Protein AF-0000000086004506 (afdb_homodimer)

Radius of gyration: 17.53 Å; Cα contacts (8 Å, |Δi|>4): 411; chains: 2; bounding box: 42×52×40 Å

Sequence (220 aa):
MAKEQFPGNDVVDIIKIVINETFEEVQDGSELETLAEQWTSTIEEKVLWNLSKLNKPFKYIVTCAVVQKNGACFYTAASFFWDNYTDGCCTIRWENSFMYCVVTVFGLTIMAKEQFPGNDVVDIIKIVINETFEEVQDGSELETLAEQWTSTIEEKVLWNLSKLNKPFKYIVTCAVVQKNGACFYTAASFFWDNYTDGCCTIRWENSFMYCVVTVFGLTI

Solvent-accessible surface area (backbone atoms only — not comparable to full-atom values): 12025 Å² total; per-residue (Å²): 128,81,76,68,64,53,60,57,67,62,50,52,52,46,47,52,53,44,50,53,56,55,59,69,67,60,67,85,67,80,54,55,58,64,45,37,47,49,49,22,51,50,42,19,47,52,40,46,53,57,56,64,68,65,72,61,77,50,32,38,37,24,37,19,36,28,33,45,64,65,86,54,50,75,34,74,36,70,39,72,51,70,56,79,80,34,31,40,69,47,74,48,81,47,72,64,95,55,36,40,32,41,39,37,40,39,34,37,61,107,127,80,78,68,63,54,60,55,68,62,50,52,51,47,49,52,54,45,51,52,57,57,58,68,67,60,61,92,61,84,52,58,59,63,46,38,48,50,49,20,49,50,42,19,48,54,41,48,52,57,56,65,68,64,72,60,78,50,32,38,38,24,37,18,36,28,31,45,64,65,86,52,50,73,34,72,36,70,39,71,50,72,55,80,81,34,31,39,68,49,74,49,79,46,73,64,94,56,35,40,33,41,38,37,40,39,34,36,60,107

pLDDT: mean 91.51, std 11.87, range [48.28, 98.94]

Organism: Nephila pilipes (NCBI:txid299642)

Secondary structure (DSSP, 8-state):
---PPP-HHHHHHHHHHHHHHHHH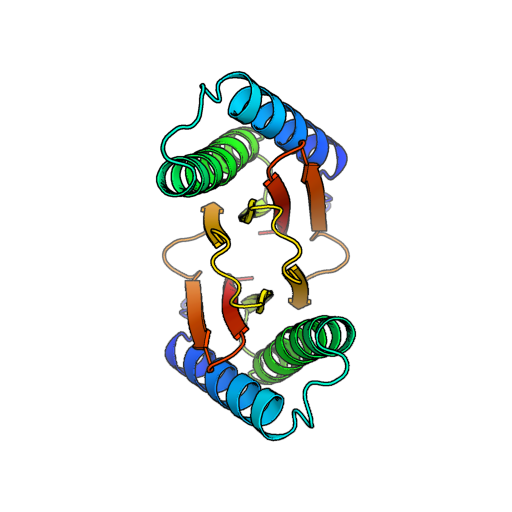H---GGGHHHHHHHHHHHHHHHHHHHHHHT--SEEEEEEEEEEE-SS--EEEEEEEES-TTT-EEEEEEEE-SSEEEEEEEEEEE-/---PPP-HHHHHHHHHHHHHHHHHS----S-HHHHHHHHHHHHHHHHHHHHHHT--SEEEEEEEEEEE-SS--EEEEEEEES-TTT-EEEEEEEE-SSEEEEEEEEEEE-

InterPro domains:
  IPR005334 Dynein light chain Tctex-1-like [PF03645] (11-106)
  IPR005334 Dynein light chain Tctex-1-like [PTHR21255] (4-108)
  IPR038586 Tctex-1-like superfamily [G3DSA:3.30.1140.40] (8-110)

Structure (mmCIF, N/CA/C/O backbone):
data_AF-0000000086004506-model_v1
#
loop_
_entity.id
_entity.type
_entity.pdbx_description
1 polymer 'Dynein light chain Tctex-type 1'
#
loop_
_atom_site.group_PDB
_atom_site.id
_atom_site.type_symbol
_atom_site.label_atom_id
_atom_site.label_alt_id
_atom_site.label_comp_id
_atom_site.label_asym_id
_atom_site.label_entity_id
_atom_site.label_seq_id
_atom_site.pdbx_PDB_ins_code
_atom_site.Cartn_x
_atom_site.Cartn_y
_atom_site.Cartn_z
_atom_site.occupancy
_atom_site.B_iso_or_equiv
_atom_site.auth_seq_id
_atom_site.auth_comp_id
_atom_site.auth_asym_id
_atom_site.auth_atom_id
_atom_site.pdbx_PDB_model_num
ATOM 1 N N . MET A 1 1 ? 6.023 29.188 6.871 1 48.28 1 MET A N 1
ATOM 2 C CA . MET A 1 1 ? 7.27 28.625 6.359 1 48.28 1 MET A CA 1
ATOM 3 C C . MET A 1 1 ? 6.996 27.656 5.215 1 48.28 1 MET A C 1
ATOM 5 O O . MET A 1 1 ? 5.91 27.078 5.133 1 48.28 1 MET A O 1
ATOM 9 N N . ALA A 1 2 ? 7.699 27.656 4.195 1 56.66 2 ALA A N 1
ATOM 10 C CA . ALA A 1 2 ? 7.395 27.016 2.92 1 56.66 2 ALA A CA 1
ATOM 11 C C . ALA A 1 2 ? 7.211 25.5 3.092 1 56.66 2 ALA A C 1
ATOM 13 O O . ALA A 1 2 ? 7.984 24.859 3.803 1 56.66 2 ALA A O 1
ATOM 14 N N . LYS A 1 3 ? 6.16 25.016 2.949 1 78.69 3 LYS A N 1
ATOM 15 C CA . LYS A 1 3 ? 5.895 23.578 3.117 1 78.69 3 LYS A CA 1
ATOM 16 C C . LYS A 1 3 ? 6.934 22.734 2.385 1 78.69 3 LYS A C 1
ATOM 18 O O . LYS A 1 3 ? 7.25 23 1.225 1 78.69 3 LYS A O 1
ATOM 23 N N . GLU A 1 4 ? 7.777 22.047 3.086 1 87.94 4 GLU A N 1
ATOM 24 C CA . GLU A 1 4 ? 8.828 21.188 2.549 1 87.94 4 GLU A CA 1
ATOM 25 C C . GLU A 1 4 ? 8.273 20.234 1.489 1 87.94 4 GLU A C 1
ATOM 27 O O . GLU A 1 4 ? 7.184 19.688 1.647 1 87.94 4 GLU A O 1
ATOM 32 N N . GLN A 1 5 ? 9.016 20.141 0.392 1 93.94 5 GLN A N 1
ATOM 33 C CA . GLN A 1 5 ? 8.633 19.219 -0.679 1 93.94 5 GLN A CA 1
ATOM 34 C C . GLN A 1 5 ? 9.023 17.781 -0.346 1 93.94 5 GLN A C 1
ATOM 36 O O . GLN A 1 5 ? 10.078 17.547 0.252 1 93.94 5 GLN A O 1
ATOM 41 N N . PHE A 1 6 ? 8.219 16.828 -0.847 1 97.56 6 PHE A N 1
ATOM 42 C CA . PHE A 1 6 ? 8.516 15.414 -0.674 1 97.56 6 PHE A CA 1
ATOM 43 C C . PHE A 1 6 ? 9.898 15.078 -1.225 1 97.56 6 PHE A C 1
ATOM 45 O O . PHE A 1 6 ? 10.211 15.422 -2.367 1 97.56 6 PHE A O 1
ATOM 52 N N . PRO A 1 7 ? 10.758 14.461 -0.427 1 97.12 7 PRO A N 1
ATOM 53 C CA . PRO A 1 7 ? 12.141 14.18 -0.841 1 97.12 7 PRO A CA 1
ATOM 54 C C . PRO A 1 7 ? 12.258 12.906 -1.673 1 97.12 7 PRO A C 1
ATOM 56 O O . PRO A 1 7 ? 12.891 11.945 -1.237 1 97.12 7 PRO A O 1
ATOM 59 N N . GLY A 1 8 ? 11.812 12.914 -2.875 1 98.06 8 GLY A N 1
ATOM 60 C CA . GLY A 1 8 ? 11.719 11.742 -3.734 1 98.06 8 GLY A CA 1
ATOM 61 C C . GLY A 1 8 ? 13.055 11.062 -3.965 1 98.06 8 GLY A C 1
ATOM 62 O O . GLY A 1 8 ? 13.148 9.828 -3.934 1 98.06 8 GLY A O 1
ATOM 63 N N . ASN A 1 9 ? 14.094 11.828 -4.156 1 98.12 9 ASN A N 1
ATOM 64 C CA . ASN A 1 9 ? 15.406 11.242 -4.43 1 98.12 9 ASN A CA 1
ATOM 65 C C . ASN A 1 9 ? 15.953 10.5 -3.217 1 98.12 9 ASN A C 1
ATOM 67 O O . ASN A 1 9 ? 16.516 9.406 -3.355 1 98.12 9 ASN A O 1
ATOM 71 N N . ASP A 1 10 ? 15.852 11.117 -2.064 1 98.5 10 ASP A N 1
ATOM 72 C CA . ASP A 1 10 ? 16.281 10.438 -0.842 1 98.5 10 ASP A CA 1
ATOM 73 C C . ASP A 1 10 ? 15.492 9.148 -0.628 1 98.5 10 ASP A C 1
ATOM 75 O O . ASP A 1 10 ? 16.062 8.125 -0.244 1 98.5 10 ASP A O 1
ATOM 79 N N . VAL A 1 11 ? 14.234 9.211 -0.885 1 98.75 11 VAL A N 1
ATOM 80 C CA . VAL A 1 11 ? 13.359 8.062 -0.689 1 98.75 11 VAL A CA 1
ATOM 81 C C . VAL A 1 11 ? 13.773 6.926 -1.621 1 98.75 11 VAL A C 1
ATOM 83 O O . VAL A 1 11 ? 13.914 5.777 -1.189 1 98.75 11 VAL A O 1
ATOM 86 N N . VAL A 1 12 ? 14.023 7.25 -2.811 1 98.75 12 VAL A N 1
ATOM 87 C CA . VAL A 1 12 ? 14.43 6.277 -3.822 1 98.75 12 VAL A CA 1
ATOM 88 C C . VAL A 1 12 ? 15.734 5.605 -3.402 1 98.75 12 VAL A C 1
ATOM 90 O O . VAL A 1 12 ? 15.852 4.383 -3.463 1 98.75 12 VAL A O 1
ATOM 93 N N . ASP A 1 13 ? 16.656 6.367 -2.949 1 98.81 13 ASP A N 1
ATOM 94 C CA . ASP A 1 13 ? 17.938 5.84 -2.525 1 98.81 13 ASP A CA 1
ATOM 95 C C . ASP A 1 13 ? 17.797 4.898 -1.332 1 98.81 13 ASP A C 1
ATOM 97 O O . ASP A 1 13 ? 18.406 3.828 -1.295 1 98.81 13 ASP A O 1
ATOM 101 N N . ILE A 1 14 ? 17.031 5.281 -0.422 1 98.81 14 ILE A N 1
ATOM 102 C CA . ILE A 1 14 ? 16.797 4.48 0.772 1 98.81 14 ILE A CA 1
ATOM 103 C C . ILE A 1 14 ? 16.172 3.139 0.379 1 98.81 14 ILE A C 1
ATOM 105 O O . ILE A 1 14 ? 16.625 2.084 0.833 1 98.81 14 ILE A O 1
ATOM 109 N N . ILE A 1 15 ? 15.125 3.129 -0.471 1 98.81 15 ILE A N 1
ATOM 110 C CA . ILE A 1 15 ? 14.453 1.9 -0.884 1 98.81 15 ILE A CA 1
ATOM 111 C C . ILE A 1 15 ? 15.461 0.971 -1.563 1 98.81 15 ILE A C 1
ATOM 113 O O . ILE A 1 15 ? 15.523 -0.219 -1.247 1 98.81 15 ILE A O 1
ATOM 117 N N . LYS A 1 16 ? 16.219 1.513 -2.412 1 98.19 16 LYS A N 1
ATOM 118 C CA . LYS A 1 16 ? 17.172 0.71 -3.182 1 98.19 16 LYS A CA 1
ATOM 119 C C . LYS A 1 16 ? 18.219 0.073 -2.273 1 98.19 16 LYS A C 1
ATOM 121 O O . LYS A 1 16 ? 18.531 -1.107 -2.424 1 98.19 16 LYS A O 1
ATOM 126 N N . ILE A 1 17 ? 18.781 0.846 -1.393 1 98.06 17 ILE A N 1
ATOM 127 C CA . ILE A 1 17 ? 19.781 0.338 -0.465 1 98.06 17 ILE A CA 1
ATOM 128 C C . ILE A 1 17 ? 19.203 -0.811 0.352 1 98.06 17 ILE A C 1
ATOM 130 O O . ILE A 1 17 ? 19.812 -1.872 0.475 1 98.06 17 ILE A O 1
ATOM 134 N N . VAL A 1 18 ? 18.031 -0.66 0.902 1 98.06 18 VAL A N 1
ATOM 135 C CA . VAL A 1 18 ? 17.406 -1.64 1.783 1 98.06 18 VAL A CA 1
ATOM 136 C C . VAL A 1 18 ? 17.094 -2.912 1.002 1 98.06 18 VAL A C 1
ATOM 138 O O . VAL A 1 18 ? 17.344 -4.02 1.481 1 98.06 18 VAL A O 1
ATOM 141 N N . ILE A 1 19 ? 16.516 -2.791 -0.196 1 96.62 19 ILE A N 1
ATOM 142 C CA . ILE A 1 19 ? 16.172 -3.945 -1.021 1 96.62 19 ILE A CA 1
ATOM 143 C C . ILE A 1 19 ? 17.422 -4.75 -1.332 1 96.62 19 ILE A C 1
ATOM 145 O O . ILE A 1 19 ? 17.438 -5.973 -1.188 1 96.62 19 ILE A O 1
ATOM 149 N N . ASN A 1 20 ? 18.484 -4.031 -1.752 1 94.44 20 ASN A N 1
ATOM 150 C CA . ASN A 1 20 ? 19.734 -4.695 -2.092 1 94.44 20 ASN A CA 1
ATOM 151 C C . ASN A 1 20 ? 20.312 -5.434 -0.892 1 94.44 20 ASN A C 1
ATOM 153 O O . ASN A 1 20 ? 20.75 -6.582 -1.015 1 94.44 20 ASN A O 1
ATOM 157 N N . GLU A 1 21 ? 20.328 -4.801 0.2 1 94.56 21 GLU A N 1
ATOM 158 C CA . GLU A 1 21 ? 20.844 -5.43 1.412 1 94.56 21 GLU A CA 1
ATOM 159 C C . GLU A 1 21 ? 20.016 -6.645 1.803 1 94.56 21 GLU A C 1
ATOM 161 O O . GLU A 1 21 ? 20.547 -7.656 2.254 1 94.56 21 GLU A O 1
ATOM 166 N N . THR A 1 22 ? 18.672 -6.555 1.716 1 92.75 22 THR A N 1
ATOM 167 C CA . THR A 1 22 ? 17.766 -7.613 2.127 1 92.75 22 THR A CA 1
ATOM 168 C C . THR A 1 22 ? 17.922 -8.844 1.245 1 92.75 22 THR A C 1
ATOM 170 O O . THR A 1 22 ? 17.969 -9.977 1.744 1 92.75 22 THR A O 1
ATOM 173 N N . PHE A 1 23 ? 18.047 -8.727 -0.048 1 86.88 23 PHE A N 1
ATOM 174 C CA . PHE A 1 23 ? 18.078 -9.859 -0.964 1 86.88 23 PHE A CA 1
ATOM 175 C C . PHE A 1 23 ? 19.5 -10.391 -1.115 1 86.88 23 PHE A C 1
ATOM 177 O O . PHE A 1 23 ? 19.688 -11.523 -1.56 1 86.88 23 PHE A O 1
ATOM 184 N N . GLU A 1 24 ? 20.516 -9.602 -0.805 1 81.81 24 GLU A N 1
ATOM 185 C CA . GLU A 1 24 ? 21.875 -10.117 -0.735 1 81.81 24 GLU A CA 1
ATOM 186 C C . GLU A 1 24 ? 22.031 -11.125 0.402 1 81.81 24 GLU A C 1
ATOM 188 O O . GLU A 1 24 ? 22.844 -12.039 0.32 1 81.81 24 GLU A O 1
ATOM 193 N N . GLU A 1 25 ? 21.344 -10.867 1.471 1 70.69 25 GLU A N 1
ATOM 194 C CA . GLU A 1 25 ? 21.391 -11.758 2.625 1 70.69 25 GLU A CA 1
ATOM 195 C C . GLU A 1 25 ? 20.641 -13.055 2.344 1 70.69 25 GLU A C 1
ATOM 197 O O . GLU A 1 25 ? 20.859 -14.07 3.01 1 70.69 25 GLU A O 1
ATOM 202 N N . VAL A 1 26 ? 19.688 -13.094 1.478 1 59.72 26 VAL A N 1
ATOM 203 C CA . VAL A 1 26 ? 18.703 -14.156 1.284 1 59.72 26 VAL A CA 1
ATOM 204 C C . VAL A 1 26 ? 19.391 -15.375 0.668 1 59.72 26 VAL A C 1
ATOM 206 O O . VAL A 1 26 ? 20.062 -15.266 -0.355 1 59.72 26 VAL A O 1
ATOM 209 N N . GLN A 1 27 ? 19.484 -16.391 1.568 1 57.19 27 GLN A N 1
ATOM 210 C CA . GLN A 1 27 ? 20.016 -17.75 1.549 1 57.19 27 GLN A CA 1
ATOM 211 C C . GLN A 1 27 ? 19.25 -18.625 0.566 1 57.19 27 GLN A C 1
ATOM 213 O O . GLN A 1 27 ? 18.156 -18.25 0.119 1 57.19 27 GLN A O 1
ATOM 218 N N . ASP A 1 28 ? 19.688 -19.859 0.45 1 52.66 28 ASP A N 1
ATOM 219 C CA . ASP A 1 28 ? 19.172 -21.031 -0.257 1 52.66 28 ASP A CA 1
ATOM 220 C C . ASP A 1 28 ? 17.656 -21.172 -0.052 1 52.66 28 ASP A C 1
ATOM 222 O O . ASP A 1 28 ? 17.156 -20.953 1.05 1 52.66 28 ASP A O 1
ATOM 226 N N . GLY A 1 29 ? 16.906 -20.734 -1.026 1 51.84 29 GLY A N 1
ATOM 227 C CA . GLY A 1 29 ? 15.484 -20.734 -1.294 1 51.84 29 GLY A CA 1
ATOM 228 C C . GLY A 1 29 ? 14.75 -21.875 -0.628 1 51.84 29 GLY A C 1
ATOM 229 O O . GLY A 1 29 ? 13.68 -22.297 -1.089 1 51.84 29 GLY A O 1
ATOM 230 N N . SER A 1 30 ? 15.211 -22.641 0.169 1 53.34 30 SER A N 1
ATOM 231 C CA . SER A 1 30 ? 14.422 -23.844 0.43 1 53.34 30 SER A CA 1
ATOM 232 C C . SER A 1 30 ? 13.078 -23.484 1.066 1 53.34 30 SER A C 1
ATOM 234 O O . SER A 1 30 ? 12.102 -24.219 0.915 1 53.34 30 SER A O 1
ATOM 236 N N . GLU A 1 31 ? 12.898 -22.391 1.763 1 64.75 31 GLU A N 1
ATOM 237 C CA . GLU A 1 31 ? 11.562 -22.109 2.279 1 64.75 31 GLU A CA 1
ATOM 238 C C . GLU A 1 31 ? 11.055 -20.75 1.809 1 64.75 31 GLU A C 1
ATOM 240 O O . GLU A 1 31 ? 10.992 -19.797 2.592 1 64.75 31 GLU A O 1
ATOM 245 N N . LEU A 1 32 ? 10.562 -20.75 0.544 1 66.19 32 LEU A N 1
ATOM 246 C CA . LEU A 1 32 ? 10.258 -19.547 -0.218 1 66.19 32 LEU A CA 1
ATOM 247 C C . LEU A 1 32 ? 9.172 -18.734 0.472 1 66.19 32 LEU A C 1
ATOM 249 O O . LEU A 1 32 ? 9.242 -17.5 0.512 1 66.19 32 LEU A O 1
ATOM 253 N N . GLU A 1 33 ? 8.242 -19.469 1.119 1 71.25 33 GLU A N 1
ATOM 254 C CA . GLU A 1 33 ? 7.133 -18.766 1.756 1 71.25 33 GLU A CA 1
ATOM 255 C C . GLU A 1 33 ? 7.613 -17.969 2.965 1 71.25 33 GLU A C 1
ATOM 257 O O . GLU A 1 33 ? 7.289 -16.781 3.102 1 71.25 33 GLU A O 1
ATOM 262 N N . THR A 1 34 ? 8.297 -18.672 3.762 1 80.44 34 THR A N 1
ATOM 263 C CA . THR A 1 34 ? 8.805 -18.031 4.969 1 80.44 34 THR A CA 1
ATOM 264 C C . THR A 1 34 ? 9.758 -16.891 4.613 1 80.44 34 THR A C 1
ATOM 266 O O . THR A 1 34 ? 9.75 -15.844 5.258 1 80.44 34 THR A O 1
ATOM 269 N N . LEU A 1 35 ? 10.391 -17.062 3.539 1 84.94 35 LEU A N 1
ATOM 270 C CA . LEU A 1 35 ? 11.352 -16.047 3.117 1 84.94 35 LEU A CA 1
ATOM 271 C C . LEU A 1 35 ? 10.633 -14.82 2.578 1 84.94 35 LEU A C 1
ATOM 273 O O . LEU A 1 35 ? 11.016 -13.688 2.893 1 84.94 35 LEU A O 1
ATOM 277 N N . ALA A 1 36 ? 9.625 -15.07 1.834 1 87.81 36 ALA A N 1
ATOM 278 C CA . ALA A 1 36 ? 8.867 -13.961 1.268 1 87.81 36 ALA A CA 1
ATOM 279 C C . ALA A 1 36 ? 8.281 -13.078 2.367 1 87.81 36 ALA A C 1
ATOM 281 O O . ALA A 1 36 ? 8.328 -11.852 2.275 1 87.81 36 ALA A O 1
ATOM 282 N N . GLU A 1 37 ? 7.793 -13.719 3.369 1 92 37 GLU A N 1
ATOM 283 C CA . GLU A 1 37 ? 7.242 -12.984 4.504 1 92 37 GLU A CA 1
ATOM 284 C C . GLU A 1 37 ? 8.328 -12.188 5.227 1 92 37 GLU A C 1
ATOM 286 O O . GLU A 1 37 ? 8.125 -11.016 5.555 1 92 37 GLU A O 1
ATOM 291 N N . GLN A 1 38 ? 9.391 -12.82 5.457 1 91.25 38 GLN A N 1
ATOM 292 C CA . GLN A 1 38 ? 10.492 -12.172 6.152 1 91.25 38 GLN A CA 1
ATOM 293 C C . GLN A 1 38 ? 11.031 -10.992 5.344 1 91.25 38 GLN A C 1
ATOM 295 O O . GLN A 1 38 ? 11.305 -9.922 5.902 1 91.25 38 GLN A O 1
ATOM 300 N N . TRP A 1 39 ? 11.148 -11.195 4.043 1 93.19 39 TRP A N 1
ATOM 301 C CA . TRP A 1 39 ? 11.648 -10.125 3.188 1 93.19 39 TRP A CA 1
ATOM 302 C C . TRP A 1 39 ? 10.719 -8.914 3.227 1 93.19 39 TRP A C 1
ATOM 304 O O . TRP A 1 39 ? 11.172 -7.777 3.375 1 93.19 39 TRP A O 1
ATOM 314 N N . THR A 1 40 ? 9.445 -9.219 3.107 1 95.94 40 THR A N 1
ATOM 315 C CA . THR A 1 40 ? 8.461 -8.148 3.08 1 95.94 40 THR A CA 1
ATOM 316 C C . THR A 1 40 ? 8.5 -7.344 4.375 1 95.94 40 THR A C 1
ATOM 318 O O . THR A 1 40 ? 8.562 -6.113 4.348 1 95.94 40 THR A O 1
ATOM 321 N N . SER A 1 41 ? 8.539 -8 5.488 1 96.38 41 SER A N 1
ATOM 322 C CA . SER A 1 41 ? 8.562 -7.336 6.785 1 96.38 41 SER A CA 1
ATOM 323 C C . SER A 1 41 ? 9.859 -6.559 6.984 1 96.38 41 SER A C 1
ATOM 325 O O . SER A 1 41 ? 9.836 -5.414 7.445 1 96.38 41 SER A O 1
ATOM 327 N N . THR A 1 42 ? 10.945 -7.156 6.633 1 96.44 42 THR A N 1
ATOM 328 C CA . THR A 1 42 ? 12.25 -6.52 6.785 1 96.44 42 THR A CA 1
ATOM 329 C C . THR A 1 42 ? 12.336 -5.25 5.941 1 96.44 42 THR A C 1
ATOM 331 O O . THR A 1 42 ? 12.766 -4.203 6.43 1 96.44 42 THR A O 1
ATOM 334 N N . ILE A 1 43 ? 11.859 -5.336 4.762 1 97.75 43 ILE A N 1
ATOM 335 C CA . ILE A 1 43 ? 11.984 -4.223 3.828 1 97.75 43 ILE A CA 1
ATOM 336 C C . ILE A 1 43 ? 11.148 -3.043 4.32 1 97.75 43 ILE A C 1
ATOM 338 O O . ILE A 1 43 ? 11.656 -1.929 4.465 1 97.75 43 ILE A O 1
ATOM 342 N N . GLU A 1 44 ? 9.852 -3.252 4.559 1 98.69 44 GLU A N 1
ATOM 343 C CA . GLU A 1 44 ? 9.008 -2.123 4.938 1 98.69 44 GLU A CA 1
ATOM 344 C C . GLU A 1 44 ? 9.492 -1.491 6.242 1 98.69 44 GLU A C 1
ATOM 346 O O . GLU A 1 44 ? 9.469 -0.267 6.387 1 98.69 44 GLU A O 1
ATOM 351 N N . GLU A 1 45 ? 9.984 -2.32 7.16 1 98.5 45 GLU A N 1
ATOM 352 C CA . GLU A 1 45 ? 10.43 -1.812 8.453 1 98.5 45 GLU A CA 1
ATOM 353 C C . GLU A 1 45 ? 11.719 -1.005 8.32 1 98.5 45 GLU A C 1
ATOM 355 O O . GLU A 1 45 ? 11.836 0.081 8.891 1 98.5 45 GLU A O 1
ATOM 360 N N . LYS A 1 46 ? 12.695 -1.518 7.621 1 98.56 46 LYS A N 1
ATOM 361 C CA . LYS A 1 46 ? 13.977 -0.839 7.48 1 98.56 46 LYS A CA 1
ATOM 362 C C . LYS A 1 46 ? 13.836 0.446 6.668 1 98.56 46 LYS A C 1
ATOM 364 O O . LYS A 1 46 ? 14.492 1.446 6.961 1 98.56 46 LYS A O 1
ATOM 369 N N . VAL A 1 47 ? 13 0.399 5.617 1 98.81 47 VAL A N 1
ATOM 370 C CA . VAL A 1 47 ? 12.75 1.616 4.848 1 98.81 47 VAL A CA 1
ATOM 371 C C . VAL A 1 47 ? 12.125 2.676 5.75 1 98.81 47 VAL A C 1
ATOM 373 O O . VAL A 1 47 ? 12.57 3.824 5.773 1 98.81 47 VAL A O 1
ATOM 376 N N . LEU A 1 48 ? 11.141 2.246 6.516 1 98.88 48 LEU A N 1
ATOM 377 C CA . LEU A 1 48 ? 10.477 3.189 7.406 1 98.88 48 LEU A CA 1
ATOM 378 C C . LEU A 1 48 ? 11.453 3.754 8.438 1 98.88 48 LEU A C 1
ATOM 380 O O . LEU A 1 48 ? 11.422 4.949 8.734 1 98.88 48 LEU A O 1
ATOM 384 N N . TRP A 1 49 ? 12.242 2.879 8.945 1 98.81 49 TRP A N 1
ATOM 385 C CA . TRP A 1 49 ? 13.227 3.289 9.938 1 98.81 49 TRP A CA 1
ATOM 386 C C . TRP A 1 49 ? 14.164 4.352 9.375 1 98.81 49 TRP A C 1
ATOM 388 O O . TRP A 1 49 ? 14.383 5.391 10 1 98.81 49 TRP A O 1
ATOM 398 N N . ASN A 1 50 ? 14.703 4.176 8.227 1 98.81 50 ASN A N 1
ATOM 399 C CA . ASN A 1 50 ? 15.602 5.129 7.582 1 98.81 50 ASN A CA 1
ATOM 400 C C . ASN A 1 50 ? 14.898 6.449 7.277 1 98.81 50 ASN A C 1
ATOM 402 O O . ASN A 1 50 ? 15.492 7.52 7.43 1 98.81 50 ASN A O 1
ATOM 406 N N . LEU A 1 51 ? 13.648 6.402 6.84 1 98.62 51 LEU A N 1
ATOM 407 C CA . LEU A 1 51 ? 12.883 7.613 6.559 1 98.62 51 LEU A CA 1
ATOM 408 C C . LEU A 1 51 ? 12.656 8.422 7.832 1 98.62 51 LEU A C 1
ATOM 410 O O . LEU A 1 51 ? 12.742 9.648 7.816 1 98.62 51 LEU A O 1
ATOM 414 N N . SER A 1 52 ? 12.258 7.707 8.898 1 98.06 52 SER A N 1
ATOM 415 C CA . SER A 1 52 ? 12.008 8.391 10.164 1 98.06 52 SER A CA 1
ATOM 416 C C . SER A 1 52 ? 13.25 9.117 10.656 1 98.06 52 SER A C 1
ATOM 418 O O . SER A 1 52 ? 13.148 10.141 11.336 1 98.06 52 SER A O 1
ATOM 420 N N . LYS A 1 53 ? 14.414 8.648 10.258 1 97.94 53 LYS A N 1
ATOM 421 C CA . LYS A 1 53 ? 15.68 9.227 10.695 1 97.94 53 LYS A CA 1
ATOM 422 C C . LYS A 1 53 ? 16.016 10.477 9.898 1 97.94 53 LYS A C 1
ATOM 424 O O . LYS A 1 53 ? 16.891 11.266 10.297 1 97.94 53 LYS A O 1
ATOM 429 N N . LEU A 1 54 ? 15.406 10.672 8.758 1 96.62 54 LEU A N 1
ATOM 430 C CA . LEU A 1 54 ? 15.633 11.883 7.973 1 96.62 54 LEU A CA 1
ATOM 431 C C . LEU A 1 54 ? 15.164 13.117 8.734 1 96.62 54 LEU A C 1
ATOM 433 O O . LEU A 1 54 ? 15.578 14.242 8.43 1 96.62 54 LEU A O 1
ATOM 437 N N . ASN A 1 55 ? 14.289 12.969 9.734 1 95.94 55 ASN A N 1
ATOM 438 C CA . ASN A 1 55 ? 13.758 14.047 10.555 1 95.94 55 ASN A CA 1
ATOM 439 C C . ASN A 1 55 ? 13.117 15.141 9.703 1 95.94 55 ASN A C 1
ATOM 441 O O . ASN A 1 55 ? 13.398 16.328 9.883 1 95.94 55 ASN A O 1
ATOM 445 N N . LYS A 1 56 ? 12.406 14.781 8.688 1 96.62 56 LYS A N 1
ATOM 446 C CA . LYS A 1 56 ? 11.617 15.68 7.848 1 96.62 56 LYS A CA 1
ATOM 447 C C . LYS A 1 56 ? 10.164 15.719 8.297 1 96.62 56 LYS A C 1
ATOM 449 O O . LYS A 1 56 ? 9.688 14.789 8.953 1 96.62 56 LYS A O 1
ATOM 454 N N . PRO A 1 57 ? 9.406 16.828 8.016 1 96.25 57 PRO A N 1
ATOM 455 C CA . PRO A 1 57 ? 8.031 16.969 8.492 1 96.25 57 PRO A CA 1
ATOM 456 C C . PRO A 1 57 ? 7.027 16.219 7.617 1 96.25 57 PRO A C 1
ATOM 458 O O . PRO A 1 57 ? 6.113 16.828 7.055 1 96.25 57 PRO A O 1
ATOM 461 N N . PHE A 1 58 ? 7.109 14.953 7.574 1 97.81 58 PHE A N 1
ATOM 462 C CA . PHE A 1 58 ? 6.203 14.086 6.828 1 97.81 58 PHE A CA 1
ATOM 463 C C . PHE A 1 58 ? 5.738 12.922 7.691 1 97.81 58 PHE A C 1
ATOM 465 O O . PHE A 1 58 ? 6.504 12.391 8.5 1 97.81 58 PHE A O 1
ATOM 472 N N . LYS A 1 59 ? 4.523 12.562 7.574 1 98.25 59 LYS A N 1
ATOM 473 C CA . LYS A 1 59 ? 4.078 11.211 7.875 1 98.25 59 LYS A CA 1
ATOM 474 C C . LYS A 1 59 ? 4.414 10.25 6.73 1 98.25 59 LYS A C 1
ATOM 476 O O . LYS A 1 59 ? 4.293 10.609 5.559 1 98.25 59 LYS A O 1
ATOM 481 N N . TYR A 1 60 ? 4.848 9.062 7.066 1 98.81 60 TYR A N 1
ATOM 482 C CA . TYR A 1 60 ? 5.262 8.125 6.027 1 98.81 60 TYR A CA 1
ATOM 483 C C . TYR A 1 60 ? 4.43 6.848 6.086 1 98.81 60 TYR A C 1
ATOM 485 O O . TYR A 1 60 ? 4.121 6.348 7.168 1 98.81 60 TYR A O 1
ATOM 493 N N . ILE A 1 61 ? 4.125 6.27 4.961 1 98.88 61 ILE A N 1
ATOM 494 C CA . ILE A 1 61 ? 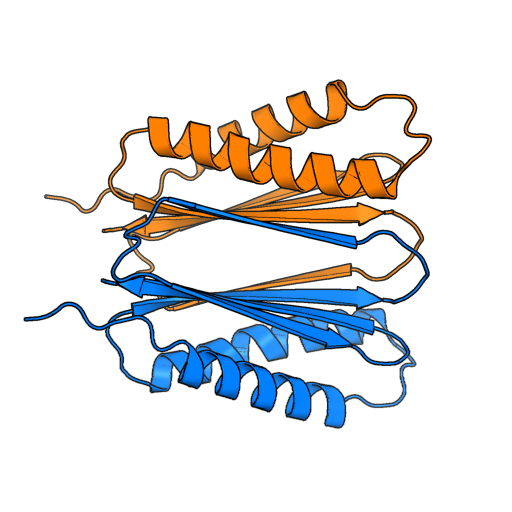3.633 4.91 4.777 1 98.88 61 ILE A CA 1
ATOM 495 C C . ILE A 1 61 ? 4.551 4.156 3.816 1 98.88 61 ILE A C 1
ATOM 497 O O . ILE A 1 61 ? 4.887 4.66 2.744 1 98.88 61 ILE A O 1
ATOM 501 N N . VAL A 1 62 ? 4.941 3.035 4.238 1 98.94 62 VAL A N 1
ATOM 502 C CA . VAL A 1 62 ? 5.723 2.148 3.379 1 98.94 62 VAL A CA 1
ATOM 503 C C . VAL A 1 62 ? 4.945 0.857 3.129 1 98.94 62 VAL A C 1
ATOM 505 O O . VAL A 1 62 ? 4.5 0.202 4.074 1 98.94 62 VAL A O 1
ATOM 508 N N . THR A 1 63 ? 4.73 0.505 1.922 1 98.75 63 THR A N 1
ATOM 509 C CA . THR A 1 63 ? 4.156 -0.789 1.571 1 98.75 63 THR A CA 1
ATOM 510 C C . THR A 1 63 ? 5.16 -1.632 0.79 1 98.75 63 THR A C 1
ATOM 512 O O . THR A 1 63 ? 5.926 -1.103 -0.018 1 98.75 63 THR A O 1
ATOM 515 N N . CYS A 1 64 ? 5.164 -2.875 1.019 1 98.38 64 CYS A N 1
ATOM 516 C CA . CYS A 1 64 ? 5.996 -3.83 0.293 1 98.38 64 CYS A CA 1
ATOM 517 C C . CYS A 1 64 ? 5.191 -5.062 -0.102 1 98.38 64 CYS A C 1
ATOM 519 O O . CYS A 1 64 ? 4.43 -5.598 0.705 1 98.38 64 CYS A O 1
ATOM 521 N N . ALA A 1 65 ? 5.262 -5.461 -1.337 1 97.25 65 ALA A N 1
ATOM 522 C CA . ALA A 1 65 ? 4.715 -6.719 -1.842 1 97.25 65 ALA A CA 1
ATOM 523 C C . ALA A 1 65 ? 5.809 -7.582 -2.461 1 97.25 65 ALA A C 1
ATOM 525 O O . ALA A 1 65 ? 6.625 -7.094 -3.248 1 97.25 65 ALA A O 1
ATOM 526 N N . VAL A 1 66 ? 5.855 -8.828 -2.107 1 94.69 66 VAL A N 1
ATOM 527 C CA . VAL A 1 66 ? 6.762 -9.82 -2.674 1 94.69 66 VAL A CA 1
ATOM 528 C C . VAL A 1 66 ? 5.957 -10.992 -3.244 1 94.69 66 VAL A C 1
ATOM 530 O O . VAL A 1 66 ? 5.074 -11.531 -2.574 1 94.69 66 VAL A O 1
ATOM 533 N N . VAL A 1 67 ? 6.266 -11.297 -4.469 1 92.62 67 VAL A N 1
ATOM 534 C CA . VAL A 1 67 ? 5.523 -12.352 -5.141 1 92.62 67 VAL A CA 1
ATOM 535 C C . VAL A 1 67 ? 6.496 -13.305 -5.836 1 92.62 67 VAL A C 1
ATOM 537 O O . VAL A 1 67 ? 7.48 -12.867 -6.434 1 92.62 67 VAL A O 1
ATOM 540 N N . GLN A 1 68 ? 6.164 -14.523 -5.652 1 90.44 68 GLN A N 1
ATOM 541 C CA . GLN A 1 68 ? 6.926 -15.523 -6.391 1 90.44 68 GLN A CA 1
ATOM 542 C C . GLN A 1 68 ? 6.602 -15.477 -7.879 1 90.44 68 GLN A C 1
ATOM 544 O O . GLN A 1 68 ? 5.438 -15.344 -8.266 1 90.44 68 GLN A O 1
ATOM 549 N N . LYS A 1 69 ? 7.699 -15.562 -8.727 1 88.62 69 LYS A N 1
ATOM 550 C CA . LYS A 1 69 ? 7.531 -15.633 -10.172 1 88.62 69 LYS A CA 1
ATOM 551 C C . LYS A 1 69 ? 7.082 -17.031 -10.609 1 88.62 69 LYS A C 1
ATOM 553 O O . LYS A 1 69 ? 7.91 -17.891 -10.906 1 88.62 69 LYS A O 1
ATOM 558 N N . ASN A 1 70 ? 5.859 -17.266 -10.781 1 89.5 70 ASN A N 1
ATOM 559 C CA . ASN A 1 70 ? 5.324 -18.562 -11.172 1 89.5 70 ASN A CA 1
ATOM 560 C C . ASN A 1 70 ? 4.305 -18.422 -12.305 1 89.5 70 ASN A C 1
ATOM 562 O O . ASN A 1 70 ? 3.352 -19.203 -12.375 1 89.5 70 ASN A O 1
ATOM 566 N N . GLY A 1 71 ? 4.461 -17.359 -13.062 1 86.31 71 GLY A N 1
ATOM 567 C CA . GLY A 1 71 ? 3.57 -17.141 -14.188 1 86.31 71 GLY A CA 1
ATOM 568 C C . GLY A 1 71 ? 2.234 -16.547 -13.781 1 86.31 71 GLY A C 1
ATOM 569 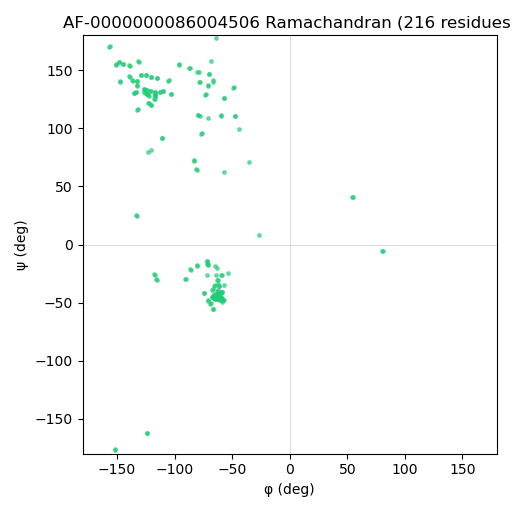O O . GLY A 1 71 ? 1.392 -16.25 -14.633 1 86.31 71 GLY A O 1
ATOM 570 N N . ALA A 1 72 ? 2.045 -16.438 -12.508 1 84.5 72 ALA A N 1
ATOM 571 C CA . ALA A 1 72 ? 0.79 -15.859 -12.031 1 84.5 72 ALA A CA 1
ATOM 572 C C . ALA A 1 72 ? 0.729 -14.367 -12.32 1 84.5 72 ALA A C 1
ATOM 574 O O . ALA A 1 72 ? 1.751 -13.672 -12.273 1 84.5 72 ALA A O 1
ATOM 575 N N . CYS A 1 73 ? -0.485 -13.812 -12.594 1 87.88 73 CYS A N 1
ATOM 576 C CA . CYS A 1 73 ? -0.726 -12.383 -12.734 1 87.88 73 CYS A CA 1
ATOM 577 C C . CYS A 1 73 ? -0.675 -11.688 -11.383 1 87.88 73 CYS A C 1
ATOM 579 O O . CYS A 1 73 ? -1.217 -12.188 -10.398 1 87.88 73 CYS A O 1
ATOM 581 N N . PHE A 1 74 ? 0.071 -10.648 -11.266 1 92.44 74 PHE A N 1
ATOM 582 C CA . PHE A 1 74 ? 0.157 -9.812 -10.07 1 92.44 74 PHE A CA 1
ATOM 583 C C . PHE A 1 74 ? 0.05 -8.336 -10.438 1 92.44 74 PHE A C 1
ATOM 585 O O . PHE A 1 74 ? 0.876 -7.816 -11.188 1 92.44 74 PHE A O 1
ATOM 592 N N . TYR A 1 75 ? -1.008 -7.711 -9.969 1 94.69 75 TYR A N 1
ATOM 593 C CA . TYR A 1 75 ? -1.199 -6.289 -10.227 1 94.69 75 TYR A CA 1
ATOM 594 C C . TYR A 1 75 ? -1.416 -5.52 -8.93 1 94.69 75 TYR A C 1
ATOM 596 O O . TYR A 1 75 ? -2.133 -5.984 -8.039 1 94.69 75 TYR A O 1
ATOM 604 N N . THR A 1 76 ? -0.737 -4.461 -8.828 1 96.31 76 THR A N 1
ATOM 605 C CA . THR A 1 76 ? -0.944 -3.543 -7.719 1 96.31 76 THR A CA 1
ATOM 606 C C . THR A 1 76 ? -1.239 -2.135 -8.227 1 96.31 76 THR A C 1
ATOM 608 O O . THR A 1 76 ? -0.766 -1.744 -9.297 1 96.31 76 THR A O 1
ATOM 611 N N . ALA A 1 77 ? -2.053 -1.423 -7.543 1 97.12 77 ALA A N 1
ATOM 612 C CA . ALA A 1 77 ? -2.365 -0.028 -7.844 1 97.12 77 ALA A CA 1
ATOM 613 C C . ALA A 1 77 ? -2.588 0.773 -6.562 1 97.12 77 ALA A C 1
ATOM 615 O O . ALA A 1 77 ? -2.883 0.203 -5.512 1 97.12 77 ALA A O 1
ATOM 616 N N . ALA A 1 78 ? -2.393 2.006 -6.609 1 98.25 78 ALA A N 1
ATOM 617 C CA . ALA A 1 78 ? -2.66 2.922 -5.504 1 98.25 78 ALA A CA 1
ATOM 618 C C . ALA A 1 78 ? -3.279 4.223 -6.008 1 98.25 78 ALA A C 1
ATOM 620 O O . ALA A 1 78 ? -2.961 4.684 -7.105 1 98.25 78 ALA A O 1
ATOM 621 N N . SER A 1 79 ? -4.137 4.75 -5.254 1 98.38 79 SER A N 1
ATOM 622 C CA . SER A 1 79 ? -4.688 6.086 -5.445 1 98.38 79 SER A CA 1
ATOM 623 C C . SER A 1 79 ? -4.656 6.891 -4.152 1 98.38 79 SER A C 1
ATOM 625 O O . SER A 1 79 ? -4.461 6.328 -3.072 1 98.38 79 SER A O 1
ATOM 627 N N . PHE A 1 80 ? -4.695 8.195 -4.297 1 98.38 80 PHE A N 1
ATOM 628 C CA . PHE A 1 80 ? -4.539 9.023 -3.107 1 98.38 80 PHE A CA 1
ATOM 629 C C . PHE A 1 80 ? -5.34 10.312 -3.236 1 98.38 80 PHE A C 1
ATOM 631 O O . PHE A 1 80 ? -5.449 10.875 -4.328 1 98.38 80 PHE A O 1
ATOM 638 N N . PHE A 1 81 ? -5.949 10.719 -2.152 1 98.44 81 PHE A N 1
ATOM 639 C CA . PHE A 1 81 ? -6.586 12.008 -1.938 1 98.44 81 PHE A CA 1
ATOM 640 C C . PHE A 1 81 ? -5.805 12.844 -0.928 1 98.44 81 PHE A C 1
ATOM 642 O O . PHE A 1 81 ? -5.949 12.648 0.282 1 98.44 81 PHE A O 1
ATOM 649 N N . TRP A 1 82 ? -4.816 13.734 -1.392 1 98 82 TRP A N 1
ATOM 650 C CA . TRP A 1 82 ? -3.875 14.469 -0.551 1 98 82 TRP A CA 1
ATOM 651 C C . TRP A 1 82 ? -3.461 15.781 -1.209 1 98 82 TRP A C 1
ATOM 653 O O . TRP A 1 82 ? -4.137 16.266 -2.119 1 98 82 TRP A O 1
ATOM 663 N N . ASP A 1 83 ? -2.561 16.5 -0.605 1 96.75 83 ASP A N 1
ATOM 664 C CA . ASP A 1 83 ? -2.062 17.75 -1.156 1 96.75 83 ASP A CA 1
ATOM 665 C C . ASP A 1 83 ? -1.012 17.5 -2.234 1 96.75 83 ASP A C 1
ATOM 667 O O . ASP A 1 83 ? 0.133 17.156 -1.926 1 96.75 83 ASP A O 1
ATOM 671 N N . ASN A 1 84 ? -1.331 17.797 -3.418 1 94.94 84 ASN A N 1
ATOM 672 C CA . ASN A 1 84 ? -0.499 17.453 -4.566 1 94.94 84 ASN A CA 1
ATOM 673 C C . ASN A 1 84 ? 0.764 18.312 -4.617 1 94.94 84 ASN A C 1
ATOM 675 O O . ASN A 1 84 ? 1.704 18 -5.348 1 94.94 84 ASN A O 1
ATOM 679 N N . TYR A 1 85 ? 0.763 19.281 -3.906 1 95 85 TYR A N 1
ATOM 680 C CA . TYR A 1 85 ? 1.904 20.172 -3.973 1 95 85 TYR A CA 1
ATOM 681 C C . TYR A 1 85 ? 2.982 19.766 -2.975 1 95 85 TYR A C 1
ATOM 683 O O . TYR A 1 85 ? 4.168 20.031 -3.193 1 95 85 TYR A O 1
ATOM 691 N N . THR A 1 86 ? 2.572 19.172 -1.88 1 96.19 86 THR A N 1
ATOM 692 C CA . THR A 1 86 ? 3.531 18.922 -0.813 1 96.19 86 THR A CA 1
ATOM 693 C C . THR A 1 86 ? 3.703 17.422 -0.593 1 96.19 86 THR A C 1
ATOM 695 O O . THR A 1 86 ? 4.754 16.969 -0.131 1 96.19 86 THR A O 1
ATOM 698 N N . ASP A 1 87 ? 2.668 16.688 -0.858 1 98.19 87 ASP A N 1
ATOM 699 C CA . ASP A 1 87 ? 2.73 15.25 -0.639 1 98.19 87 ASP A CA 1
ATOM 700 C C . ASP A 1 87 ? 3.285 14.531 -1.867 1 98.19 87 ASP A C 1
ATOM 702 O O . ASP A 1 87 ? 3.215 15.047 -2.982 1 98.19 87 ASP A O 1
ATOM 706 N N . GLY A 1 88 ? 3.914 13.391 -1.621 1 98.31 88 GLY A N 1
ATOM 707 C CA . GLY A 1 88 ? 4.504 12.656 -2.729 1 98.31 88 GLY A CA 1
ATOM 708 C C . GLY A 1 88 ? 4.664 11.172 -2.447 1 98.31 88 GLY A C 1
ATOM 709 O O . GLY A 1 88 ? 4.434 10.727 -1.322 1 98.31 88 GLY A O 1
ATOM 710 N N . CYS A 1 89 ? 5.012 10.477 -3.49 1 98.69 89 CYS A N 1
ATOM 711 C CA . CYS A 1 89 ? 5.258 9.039 -3.344 1 98.69 89 CYS A CA 1
ATOM 712 C C . CYS A 1 89 ? 6.328 8.57 -4.324 1 98.69 89 CYS A C 1
ATOM 714 O O . CYS A 1 89 ? 6.598 9.242 -5.324 1 98.69 89 CYS A O 1
ATOM 716 N N . CYS A 1 90 ? 6.918 7.527 -4.008 1 98.56 90 CYS A N 1
ATOM 717 C CA . CYS A 1 90 ? 7.863 6.82 -4.863 1 98.56 90 CYS A CA 1
ATOM 718 C C . CYS A 1 90 ? 7.621 5.316 -4.812 1 98.56 90 CYS A C 1
ATOM 720 O O . CYS A 1 90 ? 7.309 4.766 -3.756 1 98.56 90 CYS A O 1
ATOM 722 N N . THR A 1 91 ? 7.766 4.672 -5.965 1 98.56 91 THR A N 1
ATOM 723 C CA . THR A 1 91 ? 7.652 3.221 -6.074 1 98.56 91 THR A CA 1
ATOM 724 C C . THR A 1 91 ? 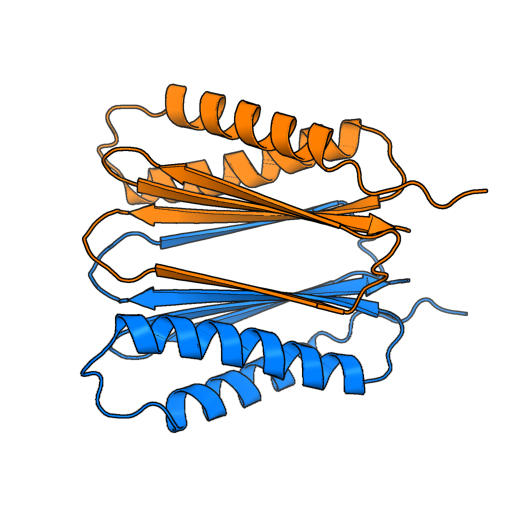8.891 2.633 -6.75 1 98.56 91 THR A C 1
ATOM 726 O O . THR A 1 91 ? 9.336 3.133 -7.785 1 98.56 91 THR A O 1
ATOM 729 N N . ILE A 1 92 ? 9.43 1.636 -6.16 1 98.5 92 ILE A N 1
ATOM 730 C CA . ILE A 1 92 ? 10.539 0.891 -6.75 1 98.5 92 ILE A CA 1
ATOM 731 C C . ILE A 1 92 ? 10.109 -0.553 -7.008 1 98.5 92 ILE A C 1
ATOM 733 O O . ILE A 1 92 ? 9.539 -1.201 -6.129 1 98.5 92 ILE A O 1
ATOM 737 N N . ARG A 1 93 ? 10.344 -0.979 -8.195 1 96.88 93 ARG A N 1
ATOM 738 C CA . ARG A 1 93 ? 10.203 -2.387 -8.547 1 96.88 93 ARG A CA 1
ATOM 739 C C . ARG A 1 93 ? 11.57 -3.062 -8.648 1 96.88 93 ARG A C 1
ATOM 741 O O . ARG A 1 93 ? 12.492 -2.514 -9.258 1 96.88 93 ARG A O 1
ATOM 748 N N . TRP A 1 94 ? 11.602 -4.137 -7.961 1 95 94 TRP A N 1
ATOM 749 C CA . TRP A 1 94 ? 12.805 -4.965 -7.957 1 95 94 TRP A CA 1
ATOM 750 C C . TRP A 1 94 ? 12.469 -6.418 -8.273 1 95 94 TRP A C 1
ATOM 752 O O . TRP A 1 94 ? 11.336 -6.859 -8.055 1 95 94 TRP A O 1
ATOM 762 N N . GLU A 1 95 ? 13.422 -7.105 -8.984 1 91.44 95 GLU A N 1
ATOM 763 C CA . GLU A 1 95 ? 13.164 -8.523 -9.188 1 91.44 95 GLU A CA 1
ATOM 764 C C . GLU A 1 95 ? 14.469 -9.312 -9.32 1 91.44 95 GLU A C 1
ATOM 766 O O . GLU A 1 95 ? 15.523 -8.727 -9.586 1 91.44 95 GLU A O 1
ATOM 771 N N . ASN A 1 96 ? 14.391 -10.602 -8.992 1 88.31 96 ASN A N 1
ATOM 772 C CA . ASN A 1 96 ? 15.398 -11.586 -9.367 1 88.31 96 ASN A CA 1
ATOM 773 C C . ASN A 1 96 ? 14.797 -12.75 -10.141 1 88.31 96 ASN A C 1
ATOM 775 O O . ASN A 1 96 ? 13.695 -12.633 -10.688 1 88.31 96 ASN A O 1
ATOM 779 N N . SER A 1 97 ? 15.438 -13.875 -10.273 1 86.31 97 SER A N 1
ATOM 780 C CA . SER A 1 97 ? 14.961 -14.969 -11.117 1 86.31 97 SER A CA 1
ATOM 781 C C . SER A 1 97 ? 13.734 -15.641 -10.5 1 86.31 97 SER A C 1
ATOM 783 O O . SER A 1 97 ? 12.969 -16.312 -11.195 1 86.31 97 SER A O 1
ATOM 785 N N . PHE A 1 98 ? 13.492 -15.43 -9.242 1 84.19 98 PHE A N 1
ATOM 786 C CA . PHE A 1 98 ? 12.492 -16.234 -8.539 1 84.19 98 PHE A CA 1
ATOM 787 C C . PHE A 1 98 ? 11.352 -15.359 -8.031 1 84.19 98 PHE A C 1
ATOM 789 O O . PHE A 1 98 ? 10.234 -15.844 -7.852 1 84.19 98 PHE A O 1
ATOM 796 N N . MET A 1 99 ? 11.648 -13.992 -7.785 1 89.06 99 MET A N 1
ATOM 797 C CA . MET A 1 99 ? 10.648 -13.18 -7.102 1 89.06 99 MET A CA 1
ATOM 798 C C . MET A 1 99 ? 10.539 -11.797 -7.734 1 89.06 99 MET A C 1
ATOM 800 O O . MET A 1 99 ? 11.516 -11.289 -8.297 1 89.06 99 MET A O 1
ATOM 804 N N . TYR A 1 100 ? 9.273 -11.141 -7.586 1 92.12 100 TYR A N 1
ATOM 805 C CA . TYR A 1 100 ? 9.016 -9.711 -7.766 1 92.12 100 TYR A CA 1
ATOM 806 C C . TYR A 1 100 ? 8.82 -9.023 -6.418 1 92.12 100 TYR A C 1
ATOM 808 O O . TYR A 1 100 ? 8.219 -9.586 -5.504 1 92.12 100 TYR A O 1
ATOM 816 N N . CYS A 1 101 ? 9.375 -7.852 -6.395 1 94.25 101 CYS A N 1
ATOM 817 C CA . CYS A 1 101 ? 9.172 -7.035 -5.203 1 94.25 101 CYS A CA 1
ATOM 818 C C . CYS A 1 101 ? 8.797 -5.605 -5.578 1 94.25 101 CYS A C 1
ATOM 820 O O . CYS A 1 101 ? 9.422 -5.004 -6.453 1 94.25 101 CYS A O 1
ATOM 822 N N . VAL A 1 102 ? 7.734 -5.102 -4.949 1 97.88 102 VAL A N 1
ATOM 823 C CA . VAL A 1 102 ? 7.328 -3.713 -5.148 1 97.88 102 VAL A CA 1
ATOM 824 C C . VAL A 1 102 ? 7.293 -2.986 -3.807 1 97.88 102 VAL A C 1
ATOM 826 O O . VAL A 1 102 ? 6.594 -3.406 -2.883 1 97.88 102 VAL A O 1
ATOM 829 N N . VAL A 1 103 ? 8.039 -1.947 -3.713 1 98.75 103 VAL A N 1
ATOM 830 C CA . VAL A 1 103 ? 8.055 -1.112 -2.516 1 98.75 103 VAL A CA 1
ATOM 831 C C . VAL A 1 103 ? 7.566 0.294 -2.861 1 98.75 103 VAL A C 1
ATOM 833 O O . VAL A 1 103 ? 8.062 0.911 -3.809 1 98.75 103 VAL A O 1
ATOM 836 N N . THR A 1 104 ? 6.625 0.82 -2.186 1 98.88 104 THR A N 1
ATOM 837 C CA . THR A 1 104 ? 6.117 2.176 -2.367 1 98.88 104 THR A CA 1
ATOM 838 C C . THR A 1 104 ? 6.184 2.959 -1.06 1 98.88 104 THR A C 1
ATOM 840 O O . THR A 1 104 ? 5.828 2.438 0 1 98.88 104 THR A O 1
ATOM 843 N N . VAL A 1 105 ? 6.664 4.117 -1.133 1 98.88 105 VAL A N 1
ATOM 844 C CA . VAL A 1 105 ? 6.652 5.051 -0.01 1 98.88 105 VAL A CA 1
ATOM 845 C C . VAL A 1 105 ? 5.727 6.227 -0.321 1 98.88 105 VAL A C 1
ATOM 847 O O . VAL A 1 105 ? 5.777 6.789 -1.416 1 98.88 105 VAL A O 1
ATOM 850 N N . PHE A 1 106 ? 4.871 6.52 0.62 1 98.88 106 PHE A N 1
ATOM 851 C CA . PHE A 1 106 ? 4.082 7.742 0.614 1 98.88 106 PHE A CA 1
ATOM 852 C C . PHE A 1 106 ? 4.543 8.695 1.712 1 98.88 106 PHE A C 1
ATOM 854 O O . PHE A 1 106 ? 4.746 8.273 2.855 1 98.88 106 PHE A O 1
ATOM 861 N N . GLY A 1 107 ? 4.738 9.906 1.392 1 98.69 107 GLY A N 1
ATOM 862 C CA . GLY A 1 107 ? 5.055 10.969 2.338 1 98.69 107 GLY A CA 1
ATOM 863 C C . GLY A 1 107 ? 4.043 12.094 2.328 1 98.69 107 GLY A C 1
ATOM 864 O O . GLY A 1 107 ? 3.826 12.734 1.294 1 98.69 107 GLY A O 1
ATOM 865 N N . LEU A 1 108 ? 3.416 12.328 3.484 1 98.38 108 LEU A N 1
ATOM 866 C CA . LEU A 1 108 ? 2.375 13.344 3.611 1 98.38 108 LEU A CA 1
ATOM 867 C C . LEU A 1 108 ? 2.799 14.438 4.586 1 98.38 108 LEU A C 1
ATOM 869 O O . LEU A 1 108 ? 3.213 14.148 5.711 1 98.38 108 LEU A O 1
ATOM 873 N N . THR A 1 109 ? 2.623 15.664 4.113 1 96.38 109 THR A N 1
ATOM 874 C CA . THR A 1 109 ? 3.012 16.797 4.953 1 96.38 109 THR A CA 1
ATOM 875 C C . THR A 1 109 ? 2.117 16.875 6.188 1 96.38 109 THR A C 1
ATOM 877 O O . THR A 1 109 ? 0.904 16.688 6.098 1 96.38 109 THR A O 1
ATOM 880 N N . ILE A 1 110 ? 2.67 17.203 7.301 1 88.69 110 ILE A N 1
ATOM 881 C CA . ILE A 1 110 ? 1.967 17.297 8.578 1 88.69 110 ILE A CA 1
ATOM 882 C C . ILE A 1 110 ? 1.329 18.688 8.711 1 88.69 110 ILE A C 1
ATOM 884 O O . ILE A 1 110 ? 1.933 19.688 8.328 1 88.69 110 ILE A O 1
ATOM 888 N N . MET B 1 1 ? -10.07 21.953 18.5 1 48.47 1 MET B N 1
ATOM 889 C CA . MET B 1 1 ? -11.195 21.031 18.281 1 48.47 1 MET B CA 1
ATOM 890 C C . MET B 1 1 ? -10.711 19.594 18.203 1 48.47 1 MET B C 1
ATOM 892 O O . MET B 1 1 ? -9.555 19.344 17.844 1 48.47 1 MET B O 1
ATOM 896 N N . ALA B 1 2 ? -11.336 18.672 18.766 1 57.25 2 ALA B N 1
ATOM 897 C CA . ALA B 1 2 ? -10.859 17.312 19.031 1 57.25 2 ALA B CA 1
ATOM 898 C C . ALA B 1 2 ? -10.484 16.594 17.734 1 57.25 2 ALA B C 1
ATOM 900 O O . ALA B 1 2 ? -11.203 16.688 16.75 1 57.25 2 ALA B O 1
ATOM 901 N N . LYS B 1 3 ? -9.336 16.344 17.5 1 78.75 3 LYS B N 1
ATOM 902 C CA . LYS B 1 3 ? -8.891 15.695 16.266 1 78.75 3 LYS B CA 1
ATOM 903 C C . LYS B 1 3 ? -9.75 14.477 15.953 1 78.75 3 LYS B C 1
ATOM 905 O O . LYS B 1 3 ? -10.031 13.656 16.828 1 78.75 3 LYS B O 1
ATOM 910 N N . GLU B 1 4 ? -10.547 14.523 14.93 1 87.75 4 GLU B N 1
ATOM 911 C CA . GLU B 1 4 ? -11.43 13.453 14.484 1 87.75 4 GLU B CA 1
ATOM 912 C C . GLU B 1 4 ? -10.688 12.117 14.398 1 87.75 4 GLU B C 1
ATOM 914 O O . GLU B 1 4 ? -9.539 12.07 13.953 1 87.75 4 GLU B O 1
ATOM 919 N N . GLN B 1 5 ? -11.336 11.07 14.906 1 93.81 5 GLN B N 1
ATOM 920 C CA . GLN B 1 5 ? -10.766 9.734 14.844 1 93.81 5 GLN B CA 1
ATOM 921 C C . GLN B 1 5 ? -10.984 9.102 13.469 1 93.81 5 GLN B C 1
ATOM 923 O O . GLN B 1 5 ? -12.023 9.312 12.844 1 93.81 5 GLN B O 1
ATOM 928 N N . PHE B 1 6 ? -10.016 8.25 13.07 1 97.44 6 PHE B N 1
ATOM 929 C CA . PHE B 1 6 ? -10.133 7.523 11.812 1 97.44 6 PHE B CA 1
ATOM 930 C C . PHE B 1 6 ? -11.406 6.695 11.773 1 97.44 6 PHE B C 1
ATOM 932 O O . PHE B 1 6 ? -11.688 5.934 12.703 1 97.44 6 PHE B O 1
ATOM 939 N N . PRO B 1 7 ? -12.234 6.855 10.75 1 97.06 7 PRO B N 1
ATOM 940 C CA . PRO B 1 7 ? -13.531 6.172 10.68 1 97.06 7 PRO B CA 1
ATOM 941 C C . PRO B 1 7 ? -13.414 4.746 10.141 1 97.06 7 PRO B C 1
ATOM 943 O O . PRO B 1 7 ? -13.93 4.449 9.062 1 97.06 7 PRO B O 1
ATOM 946 N N . GLY B 1 8 ? -12.891 3.852 10.891 1 98.06 8 GLY B N 1
ATOM 947 C CA . GLY B 1 8 ? -12.578 2.494 10.469 1 98.06 8 GLY B CA 1
ATOM 948 C C . GLY B 1 8 ? -13.789 1.73 9.977 1 98.06 8 GLY B C 1
ATOM 949 O O . GLY B 1 8 ? -13.719 1.027 8.961 1 98.06 8 GLY B O 1
ATOM 950 N N . ASN B 1 9 ? -14.898 1.873 10.633 1 98.12 9 ASN B N 1
ATOM 951 C CA . ASN B 1 9 ? -16.094 1.136 10.242 1 98.12 9 ASN B CA 1
ATOM 952 C C . ASN B 1 9 ? -16.625 1.595 8.891 1 98.12 9 ASN B C 1
ATOM 954 O O . ASN B 1 9 ? -17.016 0.772 8.062 1 98.12 9 ASN B O 1
ATOM 958 N N . ASP B 1 10 ? -16.688 2.887 8.703 1 98.56 10 ASP B N 1
ATOM 959 C CA . ASP B 1 10 ? -17.109 3.416 7.414 1 98.56 10 ASP B CA 1
ATOM 960 C C . ASP B 1 10 ? -16.172 2.939 6.297 1 98.56 10 ASP B C 1
ATOM 962 O O . ASP B 1 10 ? -16.641 2.574 5.211 1 98.56 10 ASP B O 1
ATOM 966 N N . VAL B 1 11 ? -14.922 2.941 6.578 1 98.75 11 VAL B N 1
ATOM 967 C CA . VAL B 1 11 ? -13.914 2.549 5.598 1 98.75 11 VAL B CA 1
ATOM 968 C C . VAL B 1 11 ? -14.102 1.084 5.215 1 98.75 11 VAL B C 1
ATOM 970 O O . VAL B 1 11 ? -14.125 0.744 4.031 1 98.75 11 VAL B O 1
ATOM 973 N N . VAL B 1 12 ? -14.312 0.294 6.168 1 98.75 12 VAL B N 1
ATOM 974 C CA . VAL B 1 12 ? -14.508 -1.138 5.965 1 98.75 12 VAL B CA 1
ATOM 975 C C . VAL B 1 12 ? -15.742 -1.372 5.09 1 98.75 12 VAL B C 1
ATOM 977 O O . VAL B 1 12 ? -15.695 -2.152 4.137 1 98.75 12 VAL B O 1
ATOM 980 N N . ASP B 1 13 ? -16.781 -0.689 5.371 1 98.81 13 ASP B N 1
ATOM 981 C CA . ASP B 1 13 ? -18.016 -0.835 4.609 1 98.81 13 ASP B CA 1
ATOM 982 C C . ASP B 1 13 ? -17.828 -0.407 3.158 1 98.81 13 ASP B C 1
ATOM 984 O O . ASP B 1 13 ? -18.281 -1.085 2.238 1 98.81 13 ASP B O 1
ATOM 988 N N . ILE B 1 14 ? -17.188 0.65 2.967 1 98.81 14 ILE B N 1
ATOM 989 C CA . ILE B 1 14 ? -16.938 1.169 1.628 1 98.81 14 ILE B CA 1
ATOM 990 C C . ILE B 1 14 ? -16.109 0.156 0.829 1 98.81 14 ILE B C 1
ATOM 992 O O . ILE B 1 14 ? -16.453 -0.156 -0.316 1 98.81 14 ILE B O 1
ATOM 996 N N . ILE B 1 15 ? -15.016 -0.393 1.405 1 98.81 15 ILE B N 1
ATOM 997 C CA . ILE B 1 15 ? -14.164 -1.348 0.71 1 98.81 15 ILE B CA 1
ATOM 998 C C . ILE B 1 15 ? -14.977 -2.572 0.304 1 98.81 15 ILE B C 1
ATOM 1000 O O . ILE B 1 15 ? -14.906 -3.021 -0.842 1 98.81 15 ILE B O 1
ATOM 1004 N N . LYS B 1 16 ? -15.75 -3.033 1.194 1 98.25 16 LYS B N 1
ATOM 1005 C CA . LYS B 1 16 ? -16.516 -4.246 0.948 1 98.25 16 LYS B CA 1
ATOM 1006 C C . LYS B 1 16 ? -17.531 -4.035 -0.172 1 98.25 16 LYS B C 1
ATOM 1008 O O . LYS B 1 16 ? -17.688 -4.887 -1.049 1 98.25 16 LYS B O 1
ATOM 1013 N N . ILE B 1 17 ? -18.266 -2.957 -0.117 1 98.12 17 ILE B N 1
ATOM 1014 C CA . ILE B 1 17 ? -19.25 -2.646 -1.142 1 98.12 17 ILE B CA 1
ATOM 1015 C C . ILE B 1 17 ? -18.578 -2.584 -2.51 1 98.12 17 ILE B C 1
ATOM 1017 O O . ILE B 1 17 ? -19.047 -3.189 -3.473 1 98.12 17 ILE B O 1
ATOM 1021 N N . VAL B 1 18 ? -17.469 -1.895 -2.639 1 98.06 18 VAL B N 1
ATOM 1022 C CA . VAL B 1 18 ? -16.781 -1.674 -3.906 1 98.06 18 VAL B CA 1
ATOM 1023 C C . VAL B 1 18 ? -16.25 -3 -4.441 1 98.06 18 VAL B C 1
ATOM 1025 O O . VAL B 1 18 ? -16.375 -3.295 -5.629 1 98.06 18 VAL B O 1
ATOM 1028 N N . ILE B 1 19 ? -15.609 -3.814 -3.594 1 96.69 19 ILE B N 1
ATOM 1029 C CA . ILE B 1 19 ? -15.062 -5.102 -4.008 1 96.69 19 ILE B CA 1
ATOM 1030 C C . ILE B 1 19 ? -16.172 -5.988 -4.551 1 96.69 19 ILE B C 1
ATOM 1032 O O . ILE B 1 19 ? -16.047 -6.582 -5.625 1 96.69 19 ILE B O 1
ATOM 1036 N N . ASN B 1 20 ? -17.297 -6.043 -3.793 1 94.5 20 ASN B N 1
ATOM 1037 C CA . ASN B 1 20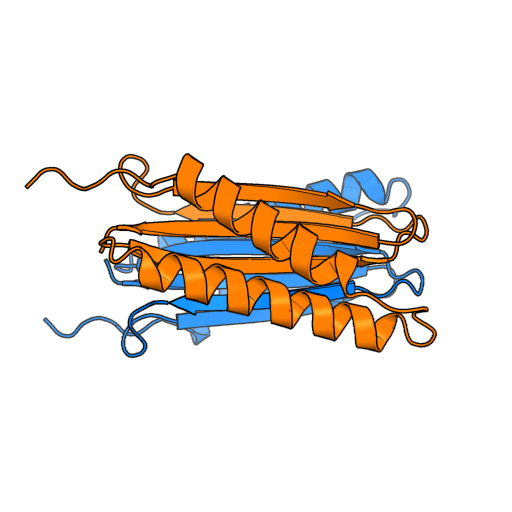 ? -18.422 -6.875 -4.211 1 94.5 20 ASN B CA 1
ATOM 1038 C C . ASN B 1 20 ? -18.984 -6.418 -5.555 1 94.5 20 ASN B C 1
ATOM 1040 O O . ASN B 1 20 ? -19.25 -7.242 -6.426 1 94.5 20 ASN B O 1
ATOM 1044 N N . GLU B 1 21 ? -19.156 -5.18 -5.699 1 94.62 21 GLU B N 1
ATOM 1045 C CA . GLU B 1 21 ? -19.656 -4.645 -6.957 1 94.62 21 GLU B CA 1
ATOM 1046 C C . GLU B 1 21 ? -18.703 -4.934 -8.109 1 94.62 21 GLU B C 1
ATOM 1048 O O . GLU B 1 21 ? -19.125 -5.234 -9.219 1 94.62 21 GLU B O 1
ATOM 1053 N N . THR B 1 22 ? -17.375 -4.77 -7.887 1 92.81 22 THR B N 1
ATOM 1054 C CA . THR B 1 22 ? -16.359 -4.938 -8.914 1 92.81 22 THR B CA 1
ATOM 1055 C C . THR B 1 22 ? -16.297 -6.387 -9.391 1 92.81 22 THR B C 1
ATOM 1057 O O . THR B 1 22 ? -16.219 -6.652 -10.594 1 92.81 22 THR B O 1
ATOM 1060 N N . PHE B 1 23 ? -16.344 -7.363 -8.523 1 86.94 23 PHE B N 1
ATOM 1061 C CA . PHE B 1 23 ? -16.172 -8.766 -8.891 1 86.94 23 PHE B CA 1
ATOM 1062 C C . PHE B 1 23 ? -17.5 -9.383 -9.336 1 86.94 23 PHE B C 1
ATOM 1064 O O . PHE B 1 23 ? -17.5 -10.422 -10 1 86.94 23 PHE B O 1
ATOM 1071 N N . GLU B 1 24 ? -18.641 -8.82 -8.938 1 82 24 GLU B N 1
ATOM 1072 C CA . GLU B 1 24 ? -19.922 -9.242 -9.492 1 82 24 GLU B CA 1
ATOM 1073 C C . GLU B 1 24 ? -20.016 -8.922 -10.984 1 82 24 GLU B C 1
ATOM 1075 O O . GLU B 1 24 ? -20.688 -9.625 -11.734 1 82 24 GLU B O 1
ATOM 1080 N N . GLU B 1 25 ? -19.453 -7.859 -11.352 1 70.25 25 GLU B N 1
ATOM 1081 C CA . GLU B 1 25 ? -19.438 -7.449 -12.75 1 70.25 25 GLU B CA 1
ATOM 1082 C C . GLU B 1 25 ? -18.516 -8.336 -13.578 1 70.25 25 GLU B C 1
ATOM 1084 O O . GLU B 1 25 ? -18.641 -8.398 -14.805 1 70.25 25 GLU B O 1
ATOM 1089 N N . VAL B 1 26 ? -17.594 -9.117 -12.961 1 59.34 26 VAL B N 1
ATOM 1090 C CA . VAL B 1 26 ? -16.453 -9.766 -13.617 1 59.34 26 VAL B CA 1
ATOM 1091 C C . VAL B 1 26 ? -16.938 -11.008 -14.367 1 59.34 26 VAL B C 1
ATOM 1093 O O . VAL B 1 26 ? -17.625 -11.852 -13.797 1 59.34 26 VAL B O 1
ATOM 1096 N N . GLN B 1 27 ? -16.875 -10.883 -15.688 1 56.59 27 GLN B N 1
ATOM 1097 C CA . GLN B 1 27 ? -17.188 -11.688 -16.859 1 56.59 27 GLN B CA 1
ATOM 1098 C C . GLN B 1 27 ? -16.25 -12.883 -16.984 1 56.59 27 GLN B C 1
ATOM 1100 O O . GLN B 1 27 ? -15.188 -12.906 -16.344 1 56.59 27 GLN B O 1
ATOM 1105 N N . ASP B 1 28 ? -16.672 -13.945 -17.719 1 52.94 28 ASP B N 1
ATOM 1106 C CA . ASP B 1 28 ? -15.93 -15.078 -18.25 1 52.94 28 ASP B CA 1
ATOM 1107 C C . ASP B 1 28 ? -14.523 -14.664 -18.688 1 52.94 28 ASP B C 1
ATOM 1109 O O . ASP B 1 28 ? -14.359 -13.836 -19.594 1 52.94 28 ASP B O 1
ATOM 1113 N N . GLY B 1 29 ? -13.719 -14.391 -17.812 1 50.41 29 GLY B N 1
ATOM 1114 C CA . GLY B 1 29 ? -12.438 -13.711 -17.953 1 50.41 29 GLY B CA 1
ATOM 1115 C C . GLY B 1 29 ? -11.508 -14.398 -18.922 1 50.41 29 GLY B C 1
ATOM 1116 O O . GLY B 1 29 ? -10.742 -15.289 -18.547 1 50.41 29 GLY B O 1
ATOM 1117 N N . SER B 1 30 ? -11.766 -14.516 -20.031 1 53.5 30 SER B N 1
ATOM 1118 C CA . SER B 1 30 ? -10.766 -15.07 -20.938 1 53.5 30 SER B CA 1
ATOM 1119 C C . SER B 1 30 ? -9.445 -14.305 -20.844 1 53.5 30 SER B C 1
ATOM 1121 O O . SER B 1 30 ? -8.383 -14.867 -21.109 1 53.5 30 SER B O 1
ATOM 1123 N N . GLU B 1 31 ? -9.352 -13.023 -20.422 1 66.06 31 GLU B N 1
ATOM 1124 C CA . GLU B 1 31 ? -8.055 -12.352 -20.344 1 66.06 31 GLU B CA 1
ATOM 1125 C C . GLU B 1 31 ? -7.758 -11.898 -18.922 1 66.06 31 GLU B C 1
ATOM 1127 O O . GLU B 1 31 ? -7.891 -10.719 -18.594 1 66.06 31 GLU B O 1
ATOM 1132 N N . LEU B 1 32 ? -7.254 -12.883 -18.062 1 67.38 32 LEU B N 1
ATOM 1133 C CA . LEU B 1 32 ? -7.07 -12.758 -16.625 1 67.38 32 LEU B CA 1
ATOM 1134 C C . LEU B 1 32 ? -6.168 -11.57 -16.297 1 67.38 32 LEU B C 1
ATOM 1136 O O . LEU B 1 32 ? -6.422 -10.844 -15.328 1 67.38 32 LEU B O 1
ATOM 1140 N N . GLU B 1 33 ? -5.215 -11.359 -17.172 1 71.75 33 GLU B N 1
ATOM 1141 C CA . GLU B 1 33 ? -4.27 -10.281 -16.906 1 71.75 33 GLU B CA 1
ATOM 1142 C C . GLU B 1 33 ? -4.938 -8.922 -17.016 1 71.75 33 GLU B C 1
ATOM 1144 O O . GLU B 1 33 ? -4.793 -8.07 -16.141 1 71.75 33 GLU B O 1
ATOM 1149 N N . THR B 1 34 ? -5.59 -8.797 -18.094 1 80.44 34 THR B N 1
ATOM 1150 C CA . THR B 1 34 ? -6.273 -7.535 -18.344 1 80.44 34 THR B CA 1
ATOM 1151 C C . THR B 1 34 ? -7.352 -7.293 -17.297 1 80.44 34 THR B C 1
ATOM 1153 O O . THR B 1 34 ? -7.535 -6.164 -16.828 1 80.44 34 THR B O 1
ATOM 1156 N N . LEU B 1 35 ? -7.875 -8.344 -16.844 1 84.94 35 LEU B N 1
ATOM 1157 C CA . LEU B 1 35 ? -8.938 -8.227 -15.844 1 84.94 35 LEU B CA 1
ATOM 1158 C C . LEU B 1 35 ? -8.367 -7.84 -14.484 1 84.94 35 LEU B C 1
ATOM 1160 O O . LEU B 1 35 ? -8.922 -6.98 -13.789 1 84.94 35 LEU B O 1
ATOM 1164 N N . ALA B 1 36 ? -7.285 -8.445 -14.164 1 87.94 36 ALA B N 1
ATOM 1165 C CA . ALA B 1 36 ? -6.648 -8.141 -12.883 1 87.94 36 ALA B CA 1
ATOM 1166 C C . ALA B 1 36 ? -6.266 -6.668 -12.797 1 87.94 36 ALA B C 1
ATOM 1168 O O . ALA B 1 36 ? -6.469 -6.027 -11.766 1 87.94 36 ALA B O 1
ATOM 1169 N N . GLU B 1 37 ? -5.77 -6.176 -13.875 1 92 37 GLU B N 1
ATOM 1170 C CA . GLU B 1 37 ? -5.398 -4.762 -13.938 1 92 37 GLU B CA 1
ATOM 1171 C C . GLU B 1 37 ? -6.629 -3.867 -13.805 1 92 37 GLU B C 1
ATOM 1173 O O . GLU B 1 37 ? -6.613 -2.889 -13.055 1 92 37 GLU B O 1
ATOM 1178 N N . GLN B 1 38 ? -7.621 -4.195 -14.516 1 91 38 GLN B N 1
ATOM 1179 C CA . GLN B 1 38 ? -8.852 -3.408 -14.477 1 91 38 GLN B CA 1
ATOM 1180 C C . GLN B 1 38 ? -9.477 -3.432 -13.086 1 91 38 GLN B C 1
ATOM 1182 O O . GLN B 1 38 ? -9.938 -2.4 -12.586 1 91 38 GLN B O 1
ATOM 1187 N N . TRP B 1 39 ? -9.477 -4.617 -12.469 1 93.12 39 TRP B N 1
ATOM 1188 C CA . TRP B 1 39 ? -10.055 -4.734 -11.141 1 93.12 39 TRP B CA 1
ATOM 1189 C C . TRP B 1 39 ? -9.297 -3.873 -10.133 1 93.12 39 TRP B C 1
ATOM 1191 O O . TRP B 1 39 ? -9.906 -3.146 -9.344 1 93.12 39 TRP B O 1
ATOM 1201 N N . THR B 1 40 ? -7.988 -3.965 -10.227 1 95.94 40 THR B N 1
ATOM 1202 C CA . THR B 1 40 ? -7.152 -3.225 -9.289 1 95.94 40 THR B CA 1
ATOM 1203 C C . THR B 1 40 ? -7.391 -1.723 -9.422 1 95.94 40 THR B C 1
ATOM 1205 O O . THR B 1 40 ? -7.609 -1.032 -8.422 1 95.94 40 THR B O 1
ATOM 1208 N N . SER B 1 41 ? -7.426 -1.229 -10.609 1 96.38 41 SER B N 1
ATOM 1209 C CA . SER B 1 41 ? -7.629 0.195 -10.859 1 96.38 41 SER B CA 1
ATOM 1210 C C . SER B 1 41 ? -9.031 0.634 -10.438 1 96.38 41 SER B C 1
ATOM 1212 O O . SER B 1 41 ? -9.195 1.673 -9.797 1 96.38 41 SER B O 1
ATOM 1214 N N . THR B 1 42 ? -10 -0.147 -10.781 1 96.44 42 THR B N 1
ATOM 1215 C CA . THR B 1 42 ? -11.383 0.169 -10.445 1 96.44 42 THR B CA 1
ATOM 1216 C C . THR B 1 42 ? -11.578 0.229 -8.938 1 96.44 42 THR B C 1
ATOM 1218 O O . THR B 1 42 ? -12.172 1.175 -8.414 1 96.44 42 THR B O 1
ATOM 1221 N N . ILE B 1 43 ? -11.016 -0.707 -8.273 1 97.75 43 ILE B N 1
ATOM 1222 C CA . ILE B 1 43 ? -11.219 -0.818 -6.828 1 97.75 43 ILE B CA 1
ATOM 1223 C C . ILE B 1 43 ? -10.578 0.378 -6.125 1 97.75 43 ILE B C 1
ATOM 1225 O O . ILE B 1 43 ? -11.242 1.079 -5.355 1 97.75 43 ILE B O 1
ATOM 1229 N N . GLU B 1 44 ? -9.289 0.618 -6.352 1 98.69 44 GLU B N 1
ATOM 1230 C CA . GLU B 1 44 ? -8.633 1.696 -5.621 1 98.69 44 GLU B CA 1
ATOM 1231 C C . GLU B 1 44 ? -9.281 3.043 -5.922 1 98.69 44 GLU B C 1
ATOM 1233 O O . GLU B 1 44 ? -9.438 3.877 -5.027 1 98.69 44 GLU B O 1
ATOM 1238 N N . GLU B 1 45 ? -9.727 3.229 -7.164 1 98.5 45 GLU B N 1
ATOM 1239 C CA . GLU B 1 45 ? -10.328 4.5 -7.559 1 98.5 45 GLU B CA 1
ATOM 1240 C C . GLU B 1 45 ? -11.695 4.688 -6.914 1 98.5 45 GLU B C 1
ATOM 1242 O O . GLU B 1 45 ? -12 5.762 -6.387 1 98.5 45 GLU B O 1
ATOM 1247 N N . LYS B 1 46 ? -12.547 3.699 -6.98 1 98.56 46 LYS B N 1
ATOM 1248 C CA . LYS B 1 46 ? -13.898 3.809 -6.438 1 98.56 46 LYS B CA 1
ATOM 1249 C C . LYS B 1 46 ? -13.875 3.93 -4.914 1 98.56 46 LYS B C 1
ATOM 1251 O O . LYS B 1 46 ? -14.672 4.66 -4.332 1 98.56 46 LYS B O 1
ATOM 1256 N N . VAL B 1 47 ? -12.961 3.18 -4.27 1 98.81 47 VAL B N 1
ATOM 1257 C CA . VAL B 1 47 ? -12.828 3.309 -2.82 1 98.81 47 VAL B CA 1
ATOM 1258 C C . VAL B 1 47 ? -12.406 4.73 -2.467 1 98.81 47 VAL B C 1
ATOM 1260 O O . VAL B 1 47 ? -13 5.363 -1.588 1 98.81 47 VAL B O 1
ATOM 1263 N N . LEU B 1 48 ? -11.438 5.234 -3.203 1 98.88 48 LEU B N 1
ATOM 1264 C CA . LEU B 1 48 ? -10.961 6.59 -2.934 1 98.88 48 LEU B CA 1
ATOM 1265 C C . LEU B 1 48 ? -12.078 7.609 -3.16 1 98.88 48 LEU B C 1
ATOM 1267 O O . LEU B 1 48 ? -12.227 8.555 -2.381 1 98.88 48 LEU B O 1
ATOM 1271 N N . TRP B 1 49 ? -12.773 7.395 -4.207 1 98.81 49 TRP B N 1
ATOM 1272 C CA . TRP B 1 49 ? -13.875 8.297 -4.539 1 98.81 49 TRP B CA 1
ATOM 1273 C C . TRP B 1 49 ? -14.898 8.336 -3.412 1 98.81 49 TRP B C 1
ATOM 1275 O O . TRP B 1 49 ? -15.305 9.414 -2.967 1 98.81 49 TRP B O 1
ATOM 1285 N N . ASN B 1 50 ? -15.344 7.246 -2.912 1 98.81 50 ASN B N 1
ATOM 1286 C CA . ASN B 1 50 ? -16.312 7.168 -1.828 1 98.81 50 ASN B CA 1
ATOM 1287 C C . ASN B 1 50 ? -15.773 7.789 -0.543 1 98.81 50 ASN B C 1
ATOM 1289 O O . ASN B 1 50 ? -16.5 8.461 0.184 1 98.81 50 ASN B O 1
ATOM 1293 N N . LEU B 1 51 ? -14.484 7.586 -0.242 1 98.62 51 LEU B N 1
ATOM 1294 C CA . LEU B 1 51 ? -13.875 8.172 0.947 1 98.62 51 LEU B CA 1
ATOM 1295 C C . LEU B 1 51 ? -13.844 9.695 0.849 1 98.62 51 LEU B C 1
ATOM 1297 O O . LEU B 1 51 ? -14.094 10.391 1.837 1 98.62 51 LEU B O 1
ATOM 1301 N N . SER B 1 52 ? -13.445 10.18 -0.324 1 98.06 52 SER B N 1
ATOM 1302 C CA . SER B 1 52 ? -13.367 11.625 -0.517 1 98.06 52 SER B CA 1
ATOM 1303 C C . SER B 1 52 ? -14.727 12.281 -0.307 1 98.06 52 SER B C 1
ATOM 1305 O O . SER B 1 52 ? -14.805 13.445 0.104 1 98.06 52 SER B O 1
ATOM 1307 N N . LYS B 1 53 ? -15.789 11.539 -0.52 1 97.94 53 LYS B N 1
ATOM 1308 C CA . LYS B 1 53 ? -17.141 12.055 -0.402 1 97.94 53 LYS B CA 1
ATOM 1309 C C . LYS B 1 53 ? -17.594 12.102 1.056 1 97.94 53 LYS B C 1
ATOM 1311 O O . LYS B 1 53 ? -18.578 12.758 1.388 1 97.94 53 LYS B O 1
ATOM 1316 N N . LEU B 1 54 ? -16.922 11.391 1.938 1 96.62 54 LEU B N 1
ATOM 1317 C CA . LEU B 1 54 ? -17.266 11.438 3.357 1 96.62 54 LEU B CA 1
ATOM 1318 C C . LEU B 1 54 ? -17.016 12.828 3.926 1 96.62 54 LEU B C 1
ATOM 1320 O O . LEU B 1 54 ? -17.562 13.18 4.977 1 96.62 54 LEU B O 1
ATOM 1324 N N . ASN B 1 55 ? -16.219 13.664 3.268 1 95.88 55 ASN B N 1
ATOM 1325 C CA . ASN B 1 55 ? -15.891 15.023 3.682 1 95.88 55 ASN B CA 1
ATOM 1326 C C . ASN B 1 55 ? -15.336 15.062 5.105 1 95.88 55 ASN B C 1
ATOM 1328 O O . ASN B 1 55 ? -15.781 15.859 5.93 1 95.88 55 ASN B O 1
ATOM 1332 N N . LYS B 1 56 ? -14.516 14.141 5.461 1 96.62 56 LYS B N 1
ATOM 1333 C CA . LYS B 1 56 ? -13.797 14.102 6.734 1 96.62 56 LYS B CA 1
ATOM 1334 C C . LYS B 1 56 ? -12.391 14.672 6.594 1 96.62 56 LYS B C 1
ATOM 1336 O O . LYS B 1 56 ? -11.844 14.719 5.488 1 96.62 56 LYS B O 1
ATOM 1341 N N . PRO B 1 57 ? -11.773 15.188 7.707 1 96.25 57 PRO B N 1
ATOM 1342 C CA . PRO B 1 57 ? -10.461 15.836 7.629 1 96.25 57 PRO B CA 1
ATOM 1343 C C . PRO B 1 57 ? -9.305 14.828 7.605 1 96.25 57 PRO B C 1
ATOM 1345 O O . PRO B 1 57 ? -8.438 14.859 8.484 1 96.25 57 PRO B O 1
ATOM 1348 N N . PHE B 1 58 ? -9.219 14.047 6.617 1 97.81 58 PHE B N 1
ATOM 1349 C CA . PHE B 1 58 ? -8.156 13.062 6.422 1 97.81 58 PHE B CA 1
ATOM 1350 C C . PHE B 1 58 ? -7.605 13.133 5.004 1 97.81 58 PHE B C 1
ATOM 1352 O O . PHE B 1 58 ? -8.352 13.367 4.051 1 97.81 58 PHE B O 1
ATOM 1359 N N . LYS B 1 59 ? -6.355 13 4.867 1 98.25 59 LYS B N 1
ATOM 1360 C CA . LYS B 1 59 ? -5.754 12.508 3.631 1 98.25 59 LYS B CA 1
ATOM 1361 C C . LYS B 1 59 ? -5.879 10.992 3.523 1 98.25 59 LYS B C 1
ATOM 1363 O O . LYS B 1 59 ? -5.727 10.281 4.516 1 98.25 59 LYS B O 1
ATOM 1368 N N . TYR B 1 60 ? -6.164 10.508 2.346 1 98.81 60 TYR B N 1
ATOM 1369 C CA . TYR B 1 60 ? -6.379 9.078 2.184 1 98.81 60 TYR B CA 1
ATOM 1370 C C . TYR B 1 60 ? -5.391 8.484 1.185 1 98.81 60 TYR B C 1
ATOM 1372 O O . TYR B 1 60 ? -5.094 9.102 0.16 1 98.81 60 TYR B O 1
ATOM 1380 N N . ILE B 1 61 ? -4.938 7.297 1.406 1 98.88 61 ILE B N 1
ATOM 1381 C CA . ILE B 1 61 ? -4.254 6.418 0.46 1 98.88 61 ILE B CA 1
ATOM 1382 C C . ILE B 1 61 ? -4.996 5.086 0.369 1 98.88 61 ILE B C 1
ATOM 1384 O O . ILE B 1 61 ? -5.32 4.477 1.392 1 98.88 61 ILE B O 1
ATOM 1388 N N . VAL B 1 62 ? -5.258 4.703 -0.806 1 98.94 62 VAL B N 1
ATOM 1389 C CA . VAL B 1 62 ? -5.848 3.393 -1.054 1 98.94 62 VAL B CA 1
ATOM 1390 C C . VAL B 1 62 ? -4.891 2.545 -1.888 1 98.94 62 VAL B C 1
ATOM 1392 O O . VAL B 1 62 ? -4.422 2.98 -2.941 1 98.94 62 VAL B O 1
ATOM 1395 N N . THR B 1 63 ? -4.547 1.399 -1.435 1 98.75 63 THR B N 1
ATOM 1396 C CA . THR B 1 63 ? -3.785 0.439 -2.227 1 98.75 63 THR B CA 1
ATOM 1397 C C . THR B 1 63 ? -4.613 -0.812 -2.5 1 98.75 63 THR B C 1
ATOM 1399 O O . THR B 1 63 ? -5.387 -1.25 -1.647 1 98.75 63 THR B O 1
ATOM 1402 N N . CYS B 1 64 ? -4.461 -1.36 -3.639 1 98.38 64 CYS B N 1
ATOM 1403 C CA . CYS B 1 64 ? -5.102 -2.611 -4.027 1 98.38 64 CYS B CA 1
ATOM 1404 C C . CYS B 1 64 ? -4.117 -3.539 -4.723 1 98.38 64 CYS B C 1
ATOM 1406 O O . CYS B 1 64 ? -3.348 -3.105 -5.582 1 98.38 64 CYS B O 1
ATOM 1408 N N . ALA B 1 65 ? -4.051 -4.777 -4.309 1 97.25 65 ALA B N 1
ATOM 1409 C CA . ALA B 1 65 ? -3.307 -5.84 -4.977 1 97.25 65 ALA B CA 1
ATOM 1410 C C . ALA B 1 65 ? -4.227 -6.992 -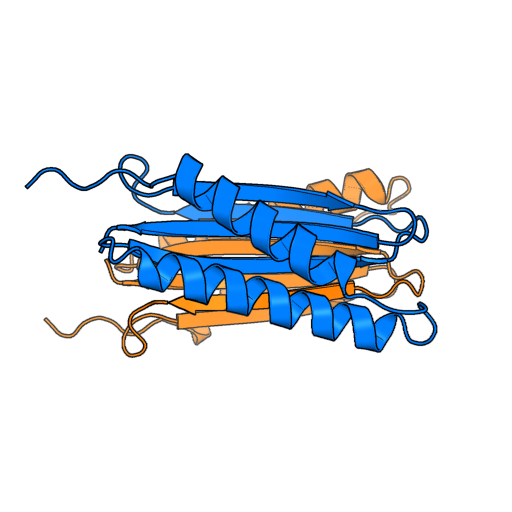5.367 1 97.25 65 ALA B C 1
ATOM 1412 O O . ALA B 1 65 ? -5.039 -7.445 -4.559 1 97.25 65 ALA B O 1
ATOM 1413 N N . VAL B 1 66 ? -4.129 -7.441 -6.586 1 94.69 66 VAL B N 1
ATOM 1414 C CA . VAL B 1 66 ? -4.855 -8.594 -7.102 1 94.69 66 VAL B CA 1
ATOM 1415 C C . VAL B 1 66 ? -3.865 -9.633 -7.637 1 94.69 66 VAL B C 1
ATOM 1417 O O . VAL B 1 66 ? -2.971 -9.297 -8.422 1 94.69 66 VAL B O 1
ATOM 1420 N N . VAL B 1 67 ? -4.031 -10.828 -7.168 1 92.69 67 VAL B N 1
ATOM 1421 C CA . VAL B 1 67 ? -3.111 -11.891 -7.566 1 92.69 67 VAL B CA 1
ATOM 1422 C C . VAL B 1 67 ? -3.898 -13.133 -7.969 1 92.69 67 VAL B C 1
ATOM 1424 O O . VAL B 1 67 ? -4.895 -13.477 -7.328 1 92.69 67 VAL B O 1
ATOM 1427 N N . GLN B 1 68 ? -3.416 -13.664 -9.023 1 90.44 68 GLN B N 1
ATOM 1428 C CA . GLN B 1 68 ? -3.992 -14.945 -9.43 1 90.44 68 GLN B CA 1
ATOM 1429 C C . GLN B 1 68 ? -3.584 -16.062 -8.477 1 90.44 68 GLN B C 1
ATOM 1431 O O . GLN B 1 68 ? -2.428 -16.125 -8.055 1 90.44 68 GLN B O 1
ATOM 1436 N N . LYS B 1 69 ? -4.605 -16.938 -8.125 1 88.69 69 LYS B N 1
ATOM 1437 C CA . LYS B 1 69 ? -4.336 -18.109 -7.301 1 88.69 69 LYS B CA 1
ATOM 1438 C C . LYS B 1 69 ? -3.672 -19.219 -8.117 1 88.69 69 LYS B C 1
ATOM 1440 O O . LYS B 1 69 ? -4.355 -20.062 -8.695 1 88.69 69 LYS B O 1
ATOM 1445 N N . ASN B 1 70 ? -2.416 -19.328 -8.117 1 89.62 70 ASN B N 1
ATOM 1446 C CA . ASN B 1 70 ? -1.688 -20.344 -8.875 1 89.62 70 ASN B CA 1
ATOM 1447 C C . ASN B 1 70 ? -0.627 -21.031 -8.016 1 89.62 70 ASN B C 1
ATOM 1449 O O . ASN B 1 70 ? 0.417 -21.438 -8.523 1 89.62 70 ASN B O 1
ATOM 1453 N N . GLY B 1 71 ? -0.856 -21 -6.723 1 86.44 71 GLY B N 1
ATOM 1454 C CA . GLY B 1 71 ? 0.064 -21.641 -5.801 1 86.44 71 GLY B CA 1
ATOM 1455 C C . GLY B 1 71 ? 1.28 -20.797 -5.48 1 86.44 71 GLY B C 1
ATOM 1456 O O . GLY B 1 71 ? 2.127 -21.188 -4.676 1 86.44 71 GLY B O 1
ATOM 1457 N N . ALA B 1 72 ? 1.38 -19.688 -6.156 1 84.5 72 ALA B N 1
ATOM 1458 C CA . ALA B 1 72 ? 2.512 -18.797 -5.898 1 84.5 72 ALA B CA 1
ATOM 1459 C C . ALA B 1 72 ? 2.389 -18.141 -4.531 1 84.5 72 ALA B C 1
ATOM 1461 O O . ALA B 1 72 ? 1.282 -17.828 -4.082 1 84.5 72 ALA B O 1
ATOM 1462 N N . CYS B 1 73 ? 3.521 -17.875 -3.842 1 87.75 73 CYS B N 1
ATOM 1463 C CA . CYS B 1 73 ? 3.57 -17.125 -2.596 1 87.75 73 CYS B CA 1
ATOM 1464 C C . CYS B 1 73 ? 3.344 -15.633 -2.854 1 87.75 73 CYS B C 1
ATOM 1466 O O . CYS B 1 73 ? 3.885 -15.078 -3.809 1 87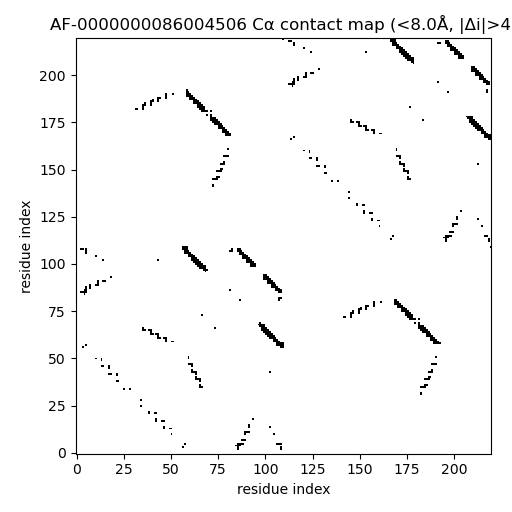.75 73 CYS B O 1
ATOM 1468 N N . PHE B 1 74 ? 2.459 -15.023 -2.164 1 92.5 74 PHE B N 1
ATOM 1469 C CA . PHE B 1 74 ? 2.186 -13.586 -2.219 1 92.5 74 PHE B CA 1
ATOM 1470 C C . PHE B 1 74 ? 2.109 -13 -0.816 1 92.5 74 PHE B C 1
ATOM 1472 O O . PHE B 1 74 ? 1.275 -13.414 -0.008 1 92.5 74 PHE B O 1
ATOM 1479 N N . TYR B 1 75 ? 3.031 -12.109 -0.537 1 94.69 75 TYR B N 1
ATOM 1480 C CA . TYR B 1 75 ? 3.037 -11.461 0.768 1 94.69 75 TYR B CA 1
ATOM 1481 C C . TYR B 1 75 ? 3.059 -9.938 0.618 1 94.69 75 TYR B C 1
ATOM 1483 O O . TYR B 1 75 ? 3.771 -9.406 -0.235 1 94.69 75 TYR B O 1
ATOM 1491 N N . THR B 1 76 ? 2.234 -9.336 1.355 1 96.31 76 THR B N 1
ATOM 1492 C CA . THR B 1 76 ? 2.242 -7.879 1.442 1 96.31 76 THR B CA 1
ATOM 1493 C C . THR B 1 76 ? 2.369 -7.426 2.895 1 96.31 76 THR B C 1
ATOM 1495 O O . THR B 1 76 ? 1.902 -8.109 3.807 1 96.31 76 THR B O 1
ATOM 1498 N N . ALA B 1 77 ? 3.033 -6.355 3.121 1 97.12 77 ALA B N 1
ATOM 1499 C CA . ALA B 1 77 ? 3.17 -5.742 4.441 1 97.12 77 ALA B CA 1
ATOM 1500 C C . ALA B 1 77 ? 3.205 -4.223 4.336 1 97.12 77 ALA B C 1
ATOM 1502 O O . ALA B 1 77 ? 3.508 -3.672 3.273 1 97.12 77 ALA B O 1
ATOM 1503 N N . ALA B 1 78 ? 2.846 -3.557 5.332 1 98.19 78 ALA B N 1
ATOM 1504 C CA . ALA B 1 78 ? 2.924 -2.1 5.426 1 98.19 78 ALA B CA 1
ATOM 1505 C C . ALA B 1 78 ? 3.398 -1.664 6.809 1 98.19 78 ALA B C 1
ATOM 1507 O O . ALA B 1 78 ? 3.09 -2.314 7.809 1 98.19 78 ALA B O 1
ATOM 1508 N N . SER B 1 79 ? 4.133 -0.648 6.84 1 98.38 79 SER B N 1
ATOM 1509 C CA . SER B 1 79 ? 4.516 0.051 8.062 1 98.38 79 SER B CA 1
ATOM 1510 C C . SER B 1 79 ? 4.289 1.554 7.934 1 98.38 79 SER B C 1
ATOM 1512 O O . SER B 1 79 ? 4.105 2.066 6.828 1 98.38 79 SER B O 1
ATOM 1514 N N . PHE B 1 80 ? 4.152 2.195 9.062 1 98.31 80 PHE B N 1
ATOM 1515 C CA . PHE B 1 80 ? 3.807 3.609 9.008 1 98.31 80 PHE B CA 1
ATOM 1516 C C . PHE B 1 80 ? 4.43 4.367 10.172 1 98.31 80 PHE B C 1
ATOM 1518 O O . PHE B 1 80 ? 4.535 3.836 11.281 1 98.31 80 PHE B O 1
ATOM 1525 N N . PHE B 1 81 ? 4.91 5.559 9.898 1 98.44 81 PHE B N 1
ATOM 1526 C CA . PHE B 1 81 ? 5.352 6.57 10.844 1 98.44 81 PHE B CA 1
ATOM 1527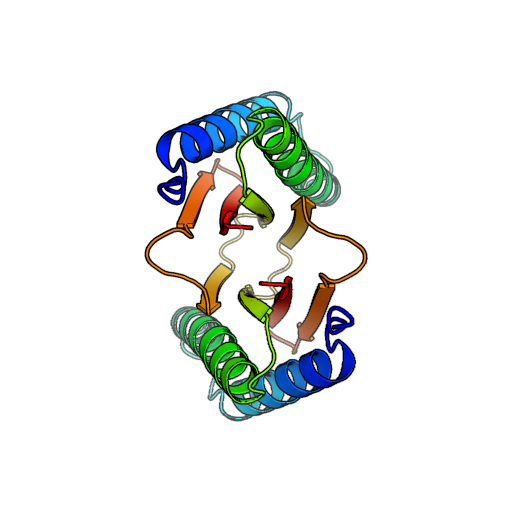 C C . PHE B 1 81 ? 4.398 7.762 10.852 1 98.44 81 PHE B C 1
ATOM 1529 O O . PHE B 1 81 ? 4.488 8.641 9.992 1 98.44 81 PHE B O 1
ATOM 1536 N N . TRP B 1 82 ? 3.334 7.766 11.773 1 98.06 82 TRP B N 1
ATOM 1537 C CA . TRP B 1 82 ? 2.244 8.734 11.789 1 98.06 82 TRP B CA 1
ATOM 1538 C C . TRP B 1 82 ? 1.7 8.914 13.203 1 98.06 82 TRP B C 1
ATOM 1540 O O . TRP B 1 82 ? 2.359 8.555 14.18 1 98.06 82 TRP B O 1
ATOM 1550 N N . ASP B 1 83 ? 0.684 9.703 13.367 1 96.62 83 ASP B N 1
ATOM 1551 C CA . ASP B 1 83 ? 0.059 9.93 14.672 1 96.62 83 ASP B CA 1
ATOM 1552 C C . ASP B 1 83 ? -0.875 8.773 15.031 1 96.62 83 ASP B C 1
ATOM 1554 O O . ASP B 1 83 ? -1.979 8.672 14.492 1 96.62 83 ASP B O 1
ATOM 1558 N N . ASN B 1 84 ? -0.519 8.039 15.992 1 94.88 84 ASN B N 1
ATOM 1559 C CA . ASN B 1 84 ? -1.219 6.809 16.344 1 94.88 84 ASN B CA 1
ATOM 1560 C C . ASN B 1 84 ? -2.578 7.094 16.969 1 94.88 84 ASN B C 1
ATOM 1562 O O . ASN B 1 84 ? -3.418 6.199 17.094 1 94.88 84 ASN B O 1
ATOM 1566 N N . TYR B 1 85 ? -2.744 8.227 17.312 1 94.81 85 TYR B N 1
ATOM 1567 C CA . TYR B 1 85 ? -3.992 8.547 18 1 94.81 85 TYR B CA 1
ATOM 1568 C C . TYR B 1 85 ? -5.066 8.969 17.016 1 94.81 85 TYR B C 1
ATOM 1570 O O . TYR B 1 85 ? -6.262 8.789 17.266 1 94.81 85 TYR B O 1
ATOM 1578 N N . THR B 1 86 ? -4.652 9.562 15.922 1 96.06 86 THR B N 1
ATOM 1579 C CA . THR B 1 86 ? -5.637 10.141 15.016 1 96.06 86 THR B CA 1
ATOM 1580 C C . THR B 1 86 ? -5.621 9.414 13.672 1 96.06 86 THR B C 1
ATOM 1582 O O . THR B 1 86 ? -6.633 9.375 12.969 1 96.06 86 THR B O 1
ATOM 1585 N N . ASP B 1 87 ? -4.48 8.914 13.305 1 98.12 87 ASP B N 1
ATOM 1586 C CA . ASP B 1 87 ? -4.363 8.234 12.016 1 98.12 87 ASP B CA 1
ATOM 1587 C C . ASP B 1 87 ? -4.73 6.758 12.133 1 98.12 87 ASP B C 1
ATOM 1589 O O . ASP B 1 87 ? -4.656 6.184 13.227 1 98.12 87 ASP B O 1
ATOM 1593 N N . GLY B 1 88 ? -5.211 6.203 11.031 1 98.31 88 GLY B N 1
ATOM 1594 C CA . GLY B 1 88 ? -5.625 4.809 11.07 1 98.31 88 GLY B CA 1
ATOM 1595 C C . GLY B 1 88 ? -5.613 4.148 9.703 1 98.31 88 GLY B C 1
ATOM 1596 O O . GLY B 1 88 ? -5.41 4.816 8.688 1 98.31 88 GLY B O 1
ATOM 1597 N N . CYS B 1 89 ? -5.785 2.852 9.75 1 98.62 89 CYS B N 1
ATOM 1598 C CA . CYS B 1 89 ? -5.855 2.102 8.5 1 98.62 89 CYS B CA 1
ATOM 1599 C C . CYS B 1 89 ? -6.781 0.899 8.641 1 98.62 89 CYS B C 1
ATOM 1601 O O . CYS B 1 89 ? -7.07 0.458 9.758 1 98.62 89 CYS B O 1
ATOM 1603 N N . CYS B 1 90 ? -7.25 0.462 7.586 1 98.56 90 CYS B N 1
ATOM 1604 C CA . CYS B 1 90 ? -8.031 -0.765 7.461 1 98.56 90 CYS B CA 1
ATOM 1605 C C . CYS B 1 90 ? -7.594 -1.57 6.246 1 98.56 90 CYS B C 1
ATOM 1607 O O . CYS B 1 90 ? -7.285 -1.002 5.195 1 98.56 90 CYS B O 1
ATOM 1609 N N . THR B 1 91 ? -7.559 -2.881 6.402 1 98.56 91 THR B N 1
ATOM 1610 C CA . THR B 1 91 ? -7.242 -3.803 5.316 1 98.56 91 THR B CA 1
ATOM 1611 C C . THR B 1 91 ? -8.336 -4.855 5.164 1 98.56 91 THR B C 1
ATOM 1613 O O . THR B 1 91 ? -8.773 -5.453 6.152 1 98.56 91 THR B O 1
ATOM 1616 N N . ILE B 1 92 ? -8.789 -5.047 3.98 1 98.56 92 ILE B N 1
ATOM 1617 C CA . ILE B 1 92 ? -9.742 -6.098 3.66 1 98.56 92 ILE B CA 1
ATOM 1618 C C . ILE B 1 92 ? -9.109 -7.09 2.684 1 98.56 92 ILE B C 1
ATOM 1620 O O . ILE B 1 92 ? -8.516 -6.688 1.681 1 98.56 92 ILE B O 1
ATOM 1624 N N . ARG B 1 93 ? -9.203 -8.312 3.041 1 96.94 93 ARG B N 1
ATOM 1625 C CA . ARG B 1 93 ? -8.852 -9.398 2.131 1 96.94 93 ARG B CA 1
ATOM 1626 C C . ARG B 1 93 ? -10.109 -10.055 1.559 1 96.94 93 ARG B C 1
ATOM 1628 O O . ARG B 1 93 ? -11.055 -10.344 2.293 1 96.94 93 ARG B O 1
ATOM 1635 N N . TRP B 1 94 ? -10.047 -10.141 0.285 1 95.12 94 TRP B N 1
ATOM 1636 C CA . TRP B 1 94 ? -11.125 -10.789 -0.461 1 95.12 94 TRP B CA 1
ATOM 1637 C C . TRP B 1 94 ? -10.57 -11.836 -1.415 1 95.12 94 TRP B C 1
ATOM 1639 O O . TRP B 1 94 ? -9.414 -11.766 -1.825 1 95.12 94 TRP B O 1
ATOM 1649 N N . GLU B 1 95 ? -11.367 -12.93 -1.594 1 91.62 95 GLU B N 1
ATOM 1650 C CA . GLU B 1 95 ? -10.914 -13.898 -2.592 1 91.62 95 GLU B CA 1
ATOM 1651 C C . GLU B 1 95 ? -12.094 -14.633 -3.225 1 91.62 95 GLU B C 1
ATOM 1653 O O . GLU B 1 95 ? -13.188 -14.648 -2.668 1 91.62 95 GLU B O 1
ATOM 1658 N N . ASN B 1 96 ? -11.867 -15.117 -4.453 1 88.44 96 ASN B N 1
ATOM 1659 C CA . ASN B 1 96 ? -12.719 -16.125 -5.082 1 88.44 96 ASN B CA 1
ATOM 1660 C C . ASN B 1 96 ? -11.922 -17.359 -5.508 1 88.44 96 ASN B C 1
ATOM 1662 O O . ASN B 1 96 ? -10.812 -17.578 -5.008 1 88.44 96 ASN B O 1
ATOM 1666 N N . SER B 1 97 ? -12.398 -18.203 -6.379 1 86.5 97 SER B N 1
ATOM 1667 C CA . SER B 1 97 ? -11.727 -19.453 -6.719 1 86.5 97 SER B CA 1
ATOM 1668 C C . SER B 1 97 ? -10.461 -19.188 -7.539 1 86.5 97 SER B C 1
ATOM 1670 O O . SER B 1 97 ? -9.578 -20.047 -7.613 1 86.5 97 SER B O 1
ATOM 1672 N N . PHE B 1 98 ? -10.336 -18.031 -8.109 1 84.19 98 PHE B N 1
ATOM 1673 C CA . PHE B 1 98 ? -9.297 -17.812 -9.102 1 84.19 98 PHE B CA 1
ATOM 1674 C C . PHE B 1 98 ? -8.305 -16.75 -8.633 1 84.19 98 PHE B C 1
ATOM 1676 O O . PHE B 1 98 ? -7.148 -16.75 -9.055 1 84.19 98 PHE B O 1
ATOM 1683 N N . MET B 1 99 ? -8.773 -15.781 -7.703 1 89.44 99 MET B N 1
ATOM 1684 C CA . MET B 1 99 ? -7.922 -14.641 -7.395 1 89.44 99 MET B CA 1
ATOM 1685 C C . MET B 1 99 ? -7.973 -14.312 -5.906 1 89.44 99 MET B C 1
ATOM 1687 O O . MET B 1 99 ? -8.969 -14.594 -5.234 1 89.44 99 MET B O 1
ATOM 1691 N N . TYR B 1 100 ? -6.82 -13.641 -5.371 1 92.19 100 TYR B N 1
ATOM 1692 C CA . TYR B 1 100 ? -6.754 -12.906 -4.113 1 92.19 100 TYR B CA 1
ATOM 1693 C C . TYR B 1 100 ? -6.746 -11.406 -4.355 1 92.19 100 TYR B C 1
ATOM 1695 O O . TYR B 1 100 ? -6.141 -10.93 -5.316 1 92.19 100 TYR B O 1
ATOM 1703 N N . CYS B 1 101 ? -7.445 -10.766 -3.463 1 94.31 101 CYS B N 1
ATOM 1704 C CA . CYS B 1 101 ? -7.434 -9.305 -3.508 1 94.31 101 CYS B CA 1
ATOM 1705 C C . CYS B 1 101 ? -7.223 -8.719 -2.117 1 94.31 101 CYS B C 1
ATOM 1707 O O . CYS B 1 101 ? -7.859 -9.148 -1.154 1 94.31 101 CYS B O 1
ATOM 1709 N N . VAL B 1 102 ? -6.285 -7.785 -2.021 1 97.94 102 VAL B N 1
ATOM 1710 C CA . VAL B 1 102 ? -6.055 -7.078 -0.766 1 97.94 102 VAL B CA 1
ATOM 1711 C C . VAL B 1 102 ? -6.215 -5.574 -0.983 1 97.94 102 VAL B C 1
ATOM 1713 O O . VAL B 1 102 ? -5.531 -4.988 -1.826 1 97.94 102 VAL B O 1
ATOM 1716 N N . VAL B 1 103 ? -7.102 -4.992 -0.26 1 98.75 103 VAL B N 1
ATOM 1717 C CA . VAL B 1 103 ? -7.312 -3.549 -0.305 1 98.75 103 VAL B CA 1
ATOM 1718 C C . VAL B 1 103 ? -7 -2.938 1.061 1 98.75 103 VAL B C 1
ATOM 1720 O O . VAL B 1 103 ? -7.504 -3.402 2.084 1 98.75 103 VAL B O 1
ATOM 1723 N N . THR B 1 104 ? -6.188 -1.96 1.136 1 98.81 104 THR B N 1
ATOM 1724 C CA . THR B 1 104 ? -5.855 -1.246 2.363 1 98.81 104 THR B CA 1
ATOM 1725 C C . THR B 1 104 ? -6.113 0.25 2.207 1 98.81 104 THR B C 1
ATOM 1727 O O . THR B 1 104 ? -5.766 0.84 1.182 1 98.81 104 THR B O 1
ATOM 1730 N N . VAL B 1 105 ? -6.742 0.809 3.154 1 98.94 105 VAL B N 1
ATOM 1731 C CA . VAL B 1 105 ? -6.934 2.254 3.232 1 98.94 105 VAL B CA 1
ATOM 1732 C C . VAL B 1 105 ? -6.152 2.814 4.418 1 98.94 105 VAL B C 1
ATOM 1734 O O . VAL B 1 105 ? -6.199 2.26 5.52 1 98.94 105 VAL B O 1
ATOM 1737 N N . PHE B 1 106 ? -5.41 3.85 4.148 1 98.88 106 PHE B N 1
ATOM 1738 C CA . PHE B 1 106 ? -4.785 4.668 5.184 1 98.88 106 PHE B CA 1
ATOM 1739 C C . PHE B 1 106 ? -5.441 6.039 5.262 1 98.88 106 PHE B C 1
ATOM 1741 O O . PHE B 1 106 ? -5.668 6.684 4.234 1 98.88 106 PHE B O 1
ATOM 1748 N N . GLY B 1 107 ? -5.777 6.469 6.414 1 98.69 107 GLY B N 1
ATOM 1749 C CA . GLY B 1 107 ? -6.301 7.801 6.676 1 98.69 107 GLY B CA 1
ATOM 1750 C C . GLY B 1 107 ? -5.449 8.594 7.652 1 98.69 107 GLY B C 1
ATOM 1751 O O . GLY B 1 107 ? -5.246 8.164 8.789 1 98.69 107 GLY B O 1
ATOM 1752 N N . LEU B 1 108 ? -4.934 9.742 7.184 1 98.38 108 LEU B N 1
ATOM 1753 C CA . LEU B 1 108 ? -4.051 10.578 7.988 1 98.38 108 LEU B CA 1
ATOM 1754 C C . LEU B 1 108 ? -4.684 11.938 8.25 1 98.38 108 LEU B C 1
ATOM 1756 O O . LEU B 1 108 ? -5.125 12.609 7.32 1 98.38 108 LEU B O 1
ATOM 1760 N N . THR B 1 109 ? -4.645 12.297 9.531 1 96.38 109 THR B N 1
ATOM 1761 C CA . THR B 1 109 ? -5.234 13.578 9.906 1 96.38 109 THR B CA 1
ATOM 1762 C C . THR B 1 109 ? -4.445 14.734 9.305 1 96.38 109 THR B C 1
ATOM 1764 O O . THR B 1 109 ? -3.211 14.703 9.281 1 96.38 109 THR B O 1
ATOM 1767 N N . ILE B 1 110 ? -5.098 15.742 8.844 1 88.62 110 ILE B N 1
ATOM 1768 C CA . ILE B 1 110 ? -4.5 16.906 8.219 1 88.62 110 ILE B CA 1
ATOM 1769 C C . ILE B 1 110 ? -4.047 17.906 9.289 1 88.62 110 ILE B C 1
ATOM 1771 O O . ILE B 1 110 ? -4.75 18.109 10.281 1 88.62 110 ILE B O 1
#

Nearest PDB structures (foldseek):
  8glv-assembly1_AR  TM=9.063E-01  e=2.092E-11  Chlamydomonas reinhardtii
  8pr0-assembly1_G  TM=9.086E-01  e=6.052E-11  Homo sapiens
  2pg1-assembly1_G  TM=9.108E-01  e=1.452E-10  Drosophila melanogaster
  8glv-assembly1_MK  TM=9.031E-01  e=1.768E-09  Chlamydomonas reinhardtii
  7kzn-assembly1_O  TM=8.587E-01  e=2.971E-07  Chlamydomonas reinhardtii

Foldseek 3Di:
DPQAADPAVVLVVLLVVQLVVLVVVDDDCPPVVVSQVVSQVSRQVSSVVVVVVVVHQWDKGKGKHKDWPPVDDDDDDDDDDADPGHKDKDWDWDDDPTMIMIMMMIIHGD/DPQAADPAVVLVVLLVVQLVVLVVVDPPCPPVVVSQVVSQVSRQVSSVVVVVVVVHQWDKGKGKHKDWPPVDDDDDDDDDDADPGHKDKDWDWDDDPTMIMIMMMIIHGD